Protein AF-A0A923RW72-F1 (afdb_monomer_lite)

pLDDT: mean 93.24, std 7.44, range [46.69, 98.69]

Foldseek 3Di:
DDLAFDDLPAQAAEEAEDPVCVVVCVVCVSRHQAYEYAAQVRLQVCLVVNVPGAYAYEAEQDDQDDPVPDDPPSLVVSLVVLLVRCVVRDYPSHQEYEYDHQQALSSQLSNLLSVVVVDPHAYEYEAEQEDLQQAGPVQAHLQQSQLQCSQQRHQEYEYEYPDLNRQLNNQVVNQLAHSHAYAYADALVCLVVQRAGERHRYYYHDPPHDPVSNSVSSVVHDNYDYDHNDDPQFDFWRLLRDTDTHGPPFFEDDEDELDPCNLVVLVVCVVPGQEYEYEAEDPVSLRSCLVCSVSRPHGYAYHYPDLVRSVSNLSSGNIAHEHACPHPDDPVSVVVCSHRSVHHYD

Structure (mmCIF, N/CA/C/O backbone):
data_AF-A0A923RW72-F1
#
_entry.id   AF-A0A923RW72-F1
#
loop_
_atom_site.group_PDB
_atom_site.id
_atom_site.type_symbol
_atom_site.label_atom_id
_atom_site.label_alt_id
_atom_site.label_comp_id
_atom_site.label_asym_id
_atom_site.label_entity_id
_atom_site.label_seq_id
_atom_site.pdbx_PDB_ins_code
_atom_site.Cartn_x
_atom_site.Cartn_y
_atom_site.Cartn_z
_atom_site.occupancy
_atom_site.B_iso_or_equiv
_atom_site.auth_seq_id
_atom_site.auth_comp_id
_atom_site.auth_asym_id
_atom_site.auth_atom_id
_atom_site.pdbx_PDB_model_num
ATOM 1 N N . MET A 1 1 ? -12.758 -10.846 1.451 1.00 46.69 1 MET A N 1
ATOM 2 C CA . MET A 1 1 ? -12.225 -10.800 0.068 1.00 46.69 1 MET A CA 1
ATOM 3 C C . MET A 1 1 ? -10.950 -11.621 -0.030 1.00 46.69 1 MET A C 1
ATOM 5 O O . MET A 1 1 ? -10.007 -11.321 0.697 1.00 46.69 1 MET A O 1
ATOM 9 N N . ASP A 1 2 ? -10.912 -12.602 -0.931 1.00 54.97 2 ASP A N 1
ATOM 10 C CA . ASP A 1 2 ? -9.684 -13.324 -1.277 1.00 54.97 2 ASP A CA 1
ATOM 11 C C . ASP A 1 2 ? -8.843 -12.451 -2.211 1.00 54.97 2 ASP A C 1
ATOM 13 O O . ASP A 1 2 ? -9.213 -12.235 -3.366 1.00 54.97 2 ASP A O 1
ATOM 17 N N . ILE A 1 3 ? -7.723 -11.914 -1.720 1.00 58.50 3 ILE A N 1
ATOM 18 C CA . ILE A 1 3 ? -6.726 -11.309 -2.610 1.00 58.50 3 ILE A CA 1
ATOM 19 C C . ILE A 1 3 ? -6.090 -12.470 -3.383 1.00 58.50 3 ILE A C 1
ATOM 21 O O . ILE A 1 3 ? -5.501 -13.352 -2.744 1.00 58.50 3 ILE A O 1
ATOM 25 N N . PRO A 1 4 ? -6.212 -12.513 -4.722 1.00 58.91 4 PRO A N 1
ATOM 26 C CA . PRO A 1 4 ? -5.640 -13.594 -5.507 1.00 58.91 4 PRO A CA 1
ATOM 27 C C . PRO A 1 4 ? -4.125 -13.627 -5.301 1.00 58.91 4 PRO A C 1
ATOM 29 O O . PRO A 1 4 ? -3.448 -12.612 -5.452 1.00 58.91 4 PRO A O 1
ATOM 32 N N . LEU A 1 5 ? -3.604 -14.801 -4.943 1.00 64.00 5 LEU A N 1
ATOM 33 C CA . LEU A 1 5 ? -2.173 -15.012 -4.755 1.00 64.00 5 LEU A CA 1
ATOM 34 C C . LEU A 1 5 ? -1.448 -14.853 -6.094 1.00 64.00 5 LEU A C 1
ATOM 36 O O . LEU A 1 5 ? -1.766 -15.557 -7.060 1.00 64.00 5 LEU A O 1
ATOM 40 N N . CYS A 1 6 ? -0.447 -13.974 -6.144 1.00 64.31 6 CYS A N 1
ATOM 41 C CA . CYS A 1 6 ? 0.473 -13.961 -7.273 1.00 64.31 6 CYS A CA 1
ATOM 42 C C . CYS A 1 6 ? 1.213 -15.310 -7.380 1.00 64.31 6 CYS A C 1
ATOM 44 O O . CYS A 1 6 ? 1.651 -15.880 -6.377 1.00 64.31 6 CYS A O 1
ATOM 46 N N . GLN A 1 7 ? 1.325 -15.856 -8.595 1.00 59.03 7 GLN A N 1
ATOM 47 C CA . GLN A 1 7 ? 1.954 -17.157 -8.826 1.00 59.03 7 GLN A CA 1
ATOM 48 C C . GLN A 1 7 ? 3.475 -17.016 -8.975 1.00 59.03 7 GLN A C 1
ATOM 50 O O . GLN A 1 7 ? 3.964 -16.439 -9.943 1.00 59.03 7 GLN A O 1
ATOM 55 N N . ASN A 1 8 ? 4.234 -17.657 -8.080 1.00 57.88 8 ASN A N 1
ATOM 56 C CA . ASN A 1 8 ? 5.708 -17.664 -8.064 1.00 57.88 8 ASN A CA 1
ATOM 57 C C . ASN A 1 8 ? 6.367 -18.481 -9.209 1.00 57.88 8 ASN A C 1
ATOM 59 O O . ASN A 1 8 ? 7.524 -18.886 -9.100 1.00 57.88 8 ASN A O 1
ATOM 63 N N . SER A 1 9 ? 5.649 -18.804 -10.291 1.00 53.94 9 SER A N 1
ATOM 64 C CA . SER A 1 9 ? 6.138 -19.693 -11.361 1.00 53.94 9 SER A CA 1
ATOM 65 C C . SER A 1 9 ? 6.980 -19.000 -12.433 1.00 53.94 9 SER A C 1
ATOM 67 O O . SER A 1 9 ? 7.508 -19.675 -13.321 1.00 53.94 9 SER A O 1
ATOM 69 N N . HIS A 1 10 ? 7.102 -17.673 -12.386 1.00 61.94 10 HIS A N 1
ATOM 70 C CA . HIS A 1 10 ? 7.834 -16.904 -13.386 1.00 61.94 10 HIS A CA 1
ATOM 71 C C . HIS A 1 10 ? 9.247 -16.563 -12.918 1.00 61.94 10 HIS A C 1
ATOM 73 O O . HIS A 1 10 ? 9.495 -16.262 -11.753 1.00 61.94 10 HIS A O 1
ATOM 79 N N . LYS A 1 11 ? 10.194 -16.620 -13.859 1.00 79.69 11 LYS A N 1
ATOM 80 C CA . LYS A 1 11 ? 11.531 -16.063 -13.655 1.00 79.69 11 LYS A CA 1
ATOM 81 C C . LYS A 1 11 ? 11.380 -14.556 -13.403 1.00 79.69 11 LYS A C 1
ATOM 83 O O . LYS A 1 11 ? 10.578 -13.952 -14.115 1.00 79.69 11 LYS A O 1
ATOM 88 N N . PRO A 1 12 ? 12.138 -13.955 -12.468 1.00 85.19 12 PRO A N 1
ATOM 89 C CA . PRO A 1 12 ? 12.039 -12.526 -12.218 1.00 85.19 12 PRO A CA 1
ATOM 90 C C . PRO A 1 12 ? 12.265 -11.721 -13.498 1.00 85.19 12 PRO A C 1
ATOM 92 O O . PRO A 1 12 ? 13.130 -12.064 -14.313 1.00 85.19 12 PRO A O 1
ATOM 95 N N . GLN A 1 13 ? 11.479 -10.667 -13.673 1.00 92.69 13 GLN A N 1
ATOM 96 C CA . GLN A 1 13 ? 11.426 -9.869 -14.891 1.00 92.69 13 GLN A CA 1
ATOM 97 C C . GLN A 1 13 ? 11.862 -8.429 -14.623 1.00 92.69 13 GLN A C 1
ATOM 99 O O . GLN A 1 13 ? 11.799 -7.934 -13.503 1.00 92.69 13 GLN A O 1
ATOM 104 N N . LEU A 1 14 ? 12.302 -7.741 -15.667 1.00 94.62 14 LEU A N 1
ATOM 105 C CA . LEU A 1 14 ? 12.774 -6.364 -15.627 1.00 94.62 14 LEU A CA 1
ATOM 106 C C . LEU A 1 14 ? 11.670 -5.392 -16.072 1.00 94.62 14 LEU A C 1
ATOM 108 O O . LEU A 1 14 ? 10.892 -5.682 -16.982 1.00 94.62 14 LEU A O 1
ATOM 112 N N . MET A 1 15 ? 11.619 -4.214 -15.463 1.00 95.06 15 MET A N 1
ATOM 113 C CA . MET A 1 15 ? 10.847 -3.079 -15.956 1.00 95.06 15 MET A CA 1
ATOM 114 C C . MET A 1 15 ? 11.703 -2.282 -16.945 1.00 95.06 15 MET A C 1
ATOM 116 O O . MET A 1 15 ? 12.798 -1.833 -16.606 1.00 95.06 15 MET A O 1
ATOM 120 N N . LEU A 1 16 ? 11.218 -2.097 -18.171 1.00 93.94 16 LEU A N 1
ATOM 121 C CA . LEU A 1 16 ? 11.896 -1.263 -19.164 1.00 93.94 16 LEU A CA 1
ATOM 122 C C . LEU A 1 16 ? 11.697 0.213 -18.811 1.00 93.94 16 LEU A C 1
ATOM 124 O O . LEU A 1 16 ? 10.556 0.645 -18.686 1.00 93.94 16 LEU A O 1
ATOM 128 N N . THR A 1 17 ? 12.764 1.005 -18.694 1.00 91.94 17 THR A N 1
ATOM 129 C CA . THR A 1 17 ? 12.644 2.430 -18.314 1.00 91.94 17 THR A CA 1
ATOM 130 C C . THR A 1 17 ? 13.182 3.390 -19.369 1.00 91.94 17 THR A C 1
ATOM 132 O O . THR A 1 17 ? 12.734 4.534 -19.454 1.00 91.94 17 THR A O 1
ATOM 135 N N . GLY A 1 18 ? 14.096 2.926 -20.226 1.00 85.62 18 GLY A N 1
ATOM 136 C CA . GLY A 1 18 ? 14.709 3.735 -21.274 1.00 85.62 18 GLY A CA 1
ATOM 137 C C . GLY A 1 18 ? 14.514 3.194 -22.697 1.00 85.62 18 GLY A C 1
ATOM 138 O O . GLY A 1 18 ? 14.392 1.986 -22.912 1.00 85.62 18 GLY A O 1
ATOM 139 N N . PRO A 1 19 ? 14.566 4.069 -23.722 1.00 83.75 19 PRO A N 1
ATOM 140 C CA . PRO A 1 19 ? 14.542 3.645 -25.122 1.00 83.75 19 PRO A CA 1
ATOM 141 C C . PRO A 1 19 ? 15.780 2.817 -25.520 1.00 83.75 19 PRO A C 1
ATOM 143 O O . PRO A 1 19 ? 15.708 2.022 -26.456 1.00 83.75 19 PRO A O 1
ATOM 146 N N . GLU A 1 20 ? 16.896 2.973 -24.803 1.00 85.50 20 GLU A N 1
ATOM 147 C CA . GLU A 1 20 ? 18.142 2.214 -24.999 1.00 85.50 20 GLU A CA 1
ATOM 148 C C . GLU A 1 20 ? 17.937 0.702 -24.794 1.00 85.50 20 GLU A C 1
ATOM 150 O O . GLU A 1 20 ? 18.591 -0.114 -25.442 1.00 85.50 20 GLU A O 1
ATOM 155 N N . ALA A 1 21 ? 16.965 0.314 -23.959 1.00 85.44 21 ALA A N 1
ATOM 156 C CA . ALA A 1 21 ? 16.618 -1.078 -23.683 1.00 85.44 21 ALA A CA 1
ATOM 157 C C . ALA A 1 21 ? 15.638 -1.688 -24.710 1.00 85.44 21 ALA A C 1
ATOM 159 O O . ALA A 1 21 ? 15.370 -2.890 -24.674 1.00 85.44 21 ALA A O 1
ATOM 160 N N . LEU A 1 22 ? 15.128 -0.917 -25.682 1.00 88.81 22 LEU A N 1
ATOM 161 C CA . LEU A 1 22 ? 14.198 -1.426 -26.706 1.00 88.81 22 LEU A CA 1
ATOM 162 C C . LEU A 1 22 ? 14.776 -2.562 -27.570 1.00 88.81 22 LEU A C 1
ATOM 164 O O . LEU A 1 22 ? 14.045 -3.516 -27.852 1.00 88.81 22 LEU A O 1
ATOM 168 N N . PRO A 1 23 ? 16.049 -2.525 -28.019 1.00 91.19 23 PRO A N 1
ATOM 169 C CA . PRO A 1 23 ? 16.650 -3.657 -28.720 1.00 91.19 23 PRO A CA 1
ATOM 170 C C . PRO A 1 23 ? 16.716 -4.911 -27.843 1.00 91.19 23 PRO A C 1
ATOM 172 O O . PRO A 1 23 ? 16.499 -6.013 -28.347 1.00 91.19 23 PRO A O 1
ATOM 175 N N . LEU A 1 24 ? 16.965 -4.740 -26.538 1.00 90.62 24 LEU A N 1
ATOM 176 C CA . LEU A 1 24 ? 17.006 -5.837 -25.576 1.00 90.62 24 LEU A CA 1
ATOM 177 C C . LEU A 1 24 ? 15.628 -6.487 -25.440 1.00 90.62 24 LEU A C 1
ATOM 179 O O . LEU A 1 24 ? 15.522 -7.701 -25.611 1.00 90.62 24 LEU A O 1
ATOM 183 N N . TYR A 1 25 ? 14.578 -5.678 -25.266 1.00 91.81 25 TYR A N 1
ATOM 184 C CA . TYR A 1 25 ? 13.191 -6.146 -25.252 1.00 91.81 25 TYR A CA 1
ATOM 185 C C . TYR A 1 25 ? 12.835 -6.928 -26.517 1.00 91.81 25 TYR A C 1
ATOM 187 O O . TYR A 1 25 ? 12.367 -8.057 -26.432 1.00 91.81 25 TYR A O 1
ATOM 195 N N . ARG A 1 26 ? 13.141 -6.390 -27.705 1.00 91.50 26 ARG A N 1
ATOM 196 C CA . ARG A 1 26 ? 12.857 -7.079 -28.979 1.00 91.50 26 ARG A CA 1
ATOM 197 C C . ARG A 1 26 ? 13.555 -8.433 -29.102 1.00 91.50 26 ARG A C 1
ATOM 199 O O . ARG A 1 26 ? 13.066 -9.297 -29.821 1.00 91.50 26 ARG A O 1
ATOM 206 N N . SER A 1 27 ? 14.708 -8.602 -28.455 1.00 92.38 27 SER A N 1
ATOM 207 C CA . SER A 1 27 ? 15.454 -9.862 -28.481 1.00 92.38 27 SER A CA 1
ATOM 208 C C . SER A 1 27 ? 14.972 -10.888 -27.453 1.00 92.38 27 SER A C 1
ATOM 210 O O . SER A 1 27 ? 15.086 -12.084 -27.712 1.00 92.38 27 SER A O 1
ATOM 212 N N . ARG A 1 28 ? 14.471 -10.426 -26.299 1.00 92.38 28 ARG A N 1
ATOM 213 C CA . ARG A 1 28 ? 14.112 -11.241 -25.126 1.00 92.38 28 ARG A CA 1
ATOM 214 C C . ARG A 1 28 ? 12.868 -10.677 -24.419 1.00 92.38 28 ARG A C 1
ATOM 216 O O . ARG A 1 28 ? 12.970 -10.228 -23.273 1.00 92.38 28 ARG A O 1
ATOM 223 N N . PRO A 1 29 ? 11.701 -10.632 -25.086 1.00 91.50 29 PRO A N 1
ATOM 224 C CA . PRO A 1 29 ? 10.502 -9.998 -24.534 1.00 91.50 29 PRO A CA 1
ATOM 225 C C . PRO A 1 29 ? 10.008 -10.682 -23.253 1.00 91.50 29 PRO A C 1
ATOM 227 O O . PRO A 1 29 ? 9.472 -10.022 -22.370 1.00 91.50 29 PRO A O 1
ATOM 230 N N . GLU A 1 30 ? 10.264 -11.982 -23.094 1.00 91.19 30 GLU A N 1
ATOM 231 C CA . GLU A 1 30 ? 9.898 -12.771 -21.913 1.00 91.19 30 GLU A CA 1
ATOM 232 C C . GLU A 1 30 ? 10.589 -12.317 -20.619 1.00 91.19 30 GLU A C 1
ATOM 234 O O . GLU A 1 30 ? 10.161 -12.683 -19.524 1.00 91.19 30 GLU A O 1
ATOM 239 N N . CYS A 1 31 ? 11.661 -11.530 -20.734 1.00 92.38 31 CYS A N 1
ATOM 240 C CA . CYS A 1 31 ? 12.409 -11.011 -19.595 1.00 92.38 31 CYS A CA 1
ATOM 241 C C . CYS A 1 31 ? 11.814 -9.719 -19.021 1.00 92.38 31 CYS A C 1
ATOM 243 O O . CYS A 1 31 ? 12.361 -9.215 -18.044 1.00 92.38 31 CYS A O 1
ATOM 245 N N . PHE A 1 32 ? 10.740 -9.173 -19.601 1.00 94.00 32 PHE A N 1
ATOM 246 C CA . PHE A 1 32 ? 10.159 -7.896 -19.190 1.00 94.00 32 PHE A CA 1
ATOM 247 C C . PHE A 1 32 ? 8.731 -8.055 -18.659 1.00 94.00 32 PHE A C 1
ATOM 249 O O . PHE A 1 32 ? 7.903 -8.707 -19.289 1.00 94.00 32 PHE A O 1
ATOM 256 N N . ALA A 1 33 ? 8.449 -7.430 -17.512 1.00 93.88 33 ALA A N 1
ATOM 257 C CA . ALA A 1 33 ? 7.114 -7.415 -16.895 1.00 93.88 33 ALA A CA 1
ATOM 258 C C . ALA A 1 33 ? 6.258 -6.239 -17.385 1.00 93.88 33 ALA A C 1
ATOM 260 O O . ALA A 1 33 ? 5.031 -6.306 -17.395 1.00 93.88 33 ALA A O 1
ATOM 261 N N . GLY A 1 34 ? 6.910 -5.149 -17.784 1.00 95.44 34 GLY A N 1
ATOM 262 C CA . GLY A 1 34 ? 6.267 -3.917 -18.210 1.00 95.44 34 GLY A CA 1
ATOM 263 C C . GLY A 1 34 ? 7.286 -2.892 -18.696 1.00 95.44 34 GLY A C 1
ATOM 264 O O . GLY A 1 34 ? 8.497 -3.142 -18.694 1.00 95.44 34 GLY A O 1
ATOM 265 N N . ALA A 1 35 ? 6.790 -1.723 -19.086 1.00 96.12 35 ALA A N 1
ATOM 266 C CA . ALA A 1 35 ? 7.610 -0.552 -19.357 1.00 96.12 35 ALA A CA 1
ATOM 267 C C . ALA A 1 35 ? 7.095 0.674 -18.598 1.00 96.12 35 ALA A C 1
ATOM 269 O O . ALA A 1 35 ? 5.891 0.894 -18.506 1.00 96.12 35 ALA A O 1
ATOM 270 N N . LEU A 1 36 ? 8.004 1.504 -18.103 1.00 95.75 36 LEU A N 1
ATOM 271 C CA . LEU A 1 36 ? 7.715 2.769 -17.446 1.00 95.75 36 LEU A CA 1
ATOM 272 C C . LEU A 1 36 ? 8.128 3.912 -18.375 1.00 95.75 36 LEU A C 1
ATOM 274 O O . LEU A 1 36 ? 9.313 4.181 -18.562 1.00 95.75 36 LEU A O 1
ATOM 278 N N . ALA A 1 37 ? 7.147 4.566 -18.991 1.00 95.25 37 ALA A N 1
ATOM 279 C CA . ALA A 1 37 ? 7.402 5.687 -19.885 1.00 95.25 37 ALA A CA 1
ATOM 280 C C . ALA A 1 37 ? 7.623 6.989 -19.089 1.00 95.25 37 ALA A C 1
ATOM 282 O O . ALA A 1 37 ? 6.953 7.204 -18.081 1.00 95.25 37 ALA A O 1
ATOM 283 N N . PRO A 1 38 ? 8.499 7.900 -19.548 1.00 92.69 38 PRO A N 1
ATOM 284 C CA . PRO A 1 38 ? 8.779 9.155 -18.845 1.00 92.69 38 PRO A CA 1
ATOM 285 C C . PRO A 1 38 ? 7.630 10.172 -18.915 1.00 92.69 38 PRO A C 1
ATOM 287 O O . PRO A 1 38 ? 7.539 11.060 -18.074 1.00 92.69 38 PRO A O 1
ATOM 290 N N . ASP A 1 39 ? 6.771 10.074 -19.932 1.00 94.50 39 ASP A N 1
ATOM 291 C CA . ASP A 1 39 ? 5.654 10.988 -20.161 1.00 94.50 39 ASP A CA 1
ATOM 292 C C . ASP A 1 39 ? 4.534 10.315 -20.972 1.00 94.50 39 ASP A C 1
ATOM 294 O O . ASP A 1 39 ? 4.729 9.266 -21.597 1.00 94.50 39 ASP A O 1
ATOM 298 N N . GLY A 1 40 ? 3.352 10.940 -20.997 1.00 93.88 40 GLY A N 1
ATOM 299 C CA . GLY A 1 40 ? 2.175 10.415 -21.698 1.00 93.88 40 GLY A CA 1
ATOM 300 C C . GLY A 1 40 ? 2.362 10.247 -23.212 1.00 93.88 40 GLY A C 1
ATOM 301 O O . GLY A 1 40 ? 1.837 9.302 -23.800 1.00 93.88 40 GLY A O 1
ATOM 302 N N . THR A 1 41 ? 3.173 11.096 -23.852 1.00 93.94 41 THR A N 1
ATOM 303 C CA . THR A 1 41 ? 3.444 10.987 -25.298 1.00 93.94 41 THR A CA 1
ATOM 304 C C . THR A 1 41 ? 4.266 9.737 -25.600 1.00 93.94 41 THR A C 1
ATOM 306 O O . THR A 1 41 ? 4.003 9.027 -26.573 1.00 93.94 41 THR A O 1
ATOM 309 N N . THR A 1 42 ? 5.268 9.457 -24.773 1.00 93.75 42 THR A N 1
ATOM 310 C CA . THR A 1 42 ? 6.100 8.258 -24.874 1.00 93.75 42 THR A CA 1
ATOM 311 C C . THR A 1 42 ? 5.306 7.017 -24.484 1.00 93.75 42 THR A C 1
ATOM 313 O O . THR A 1 42 ? 5.409 6.008 -25.176 1.00 93.75 42 THR A O 1
ATOM 316 N N . CYS A 1 43 ? 4.439 7.113 -23.471 1.00 94.69 43 CYS A N 1
ATOM 317 C CA . CYS A 1 43 ? 3.518 6.046 -23.081 1.00 94.69 43 CYS A CA 1
ATOM 318 C C . CYS A 1 43 ? 2.641 5.601 -24.258 1.00 94.69 43 CYS A C 1
ATOM 320 O O . CYS A 1 43 ? 2.621 4.416 -24.573 1.00 94.69 43 CYS A O 1
ATOM 322 N N . ALA A 1 44 ? 2.011 6.538 -24.977 1.00 93.19 44 ALA A N 1
ATOM 323 C CA . ALA A 1 44 ? 1.209 6.226 -26.164 1.00 93.19 44 ALA A CA 1
ATOM 324 C C . ALA A 1 44 ? 2.021 5.486 -27.241 1.00 93.19 44 ALA A C 1
ATOM 326 O O . ALA A 1 44 ? 1.606 4.446 -27.747 1.00 93.19 44 ALA A O 1
ATOM 327 N N . LYS A 1 45 ? 3.220 5.995 -27.552 1.00 92.94 45 LYS A N 1
ATOM 328 C CA . LYS A 1 45 ? 4.110 5.387 -28.553 1.00 92.94 45 LYS A CA 1
ATOM 329 C C . LYS A 1 45 ? 4.540 3.978 -28.156 1.00 92.94 45 LYS A C 1
ATOM 331 O O . LYS A 1 45 ? 4.603 3.097 -29.006 1.00 92.94 45 LYS A O 1
ATOM 336 N N . TRP A 1 46 ? 4.886 3.773 -26.889 1.00 94.12 46 TRP A N 1
ATOM 337 C CA . TRP A 1 46 ? 5.325 2.474 -26.387 1.00 94.12 46 TRP A CA 1
ATOM 338 C C . TRP A 1 46 ? 4.166 1.484 -26.297 1.00 94.12 46 TRP A C 1
ATOM 340 O O . TRP A 1 46 ? 4.353 0.330 -26.666 1.00 94.12 46 TRP A O 1
ATOM 350 N N . ALA A 1 47 ? 2.970 1.929 -25.908 1.00 91.88 47 ALA A N 1
ATOM 351 C CA . ALA A 1 47 ? 1.780 1.082 -25.876 1.00 91.88 47 ALA A CA 1
ATOM 352 C C . ALA A 1 47 ? 1.455 0.490 -27.261 1.00 91.88 47 ALA A C 1
ATOM 354 O O . ALA A 1 47 ? 1.044 -0.663 -27.355 1.00 91.88 47 ALA A O 1
ATOM 355 N N . GLU A 1 48 ? 1.698 1.241 -28.340 1.00 90.50 48 GLU A N 1
ATOM 356 C CA . GLU A 1 48 ? 1.565 0.738 -29.714 1.00 90.50 48 GLU A CA 1
ATOM 357 C C . GLU A 1 48 ? 2.758 -0.127 -30.156 1.00 90.50 48 GLU A C 1
ATOM 359 O O . GLU A 1 48 ? 2.589 -1.107 -30.879 1.00 90.50 48 GLU A O 1
ATOM 364 N N . ALA A 1 49 ? 3.980 0.238 -29.753 1.00 88.81 49 ALA A N 1
ATOM 365 C CA . ALA A 1 49 ? 5.208 -0.360 -30.279 1.00 88.81 49 ALA A CA 1
ATOM 366 C C . ALA A 1 49 ? 5.680 -1.630 -29.550 1.00 88.81 49 ALA A C 1
ATOM 368 O O . ALA A 1 49 ? 6.512 -2.354 -30.102 1.00 88.81 49 ALA A O 1
ATOM 369 N N . LEU A 1 50 ? 5.217 -1.880 -28.321 1.00 89.94 50 LEU A N 1
ATOM 370 C CA . LEU A 1 50 ? 5.712 -2.966 -27.464 1.00 89.94 50 LEU A CA 1
ATOM 371 C C . LEU A 1 50 ? 4.821 -4.216 -27.457 1.00 89.94 50 LEU A C 1
ATOM 373 O O . LEU A 1 50 ? 5.002 -5.069 -26.597 1.00 89.94 50 LEU A O 1
ATOM 377 N N . ASP A 1 51 ? 3.920 -4.355 -28.433 1.00 83.88 51 ASP A N 1
ATOM 378 C CA . ASP A 1 51 ? 3.205 -5.603 -28.765 1.00 83.88 51 ASP A CA 1
ATOM 379 C C . ASP A 1 51 ? 2.612 -6.339 -27.544 1.00 83.88 51 ASP A C 1
ATOM 381 O O . ASP A 1 51 ? 2.863 -7.518 -27.306 1.00 83.88 51 ASP A O 1
ATOM 385 N N . GLY A 1 52 ? 1.852 -5.608 -26.723 1.00 86.81 52 GLY A N 1
ATOM 386 C CA . GLY A 1 52 ? 1.143 -6.160 -25.563 1.00 86.81 52 GLY A CA 1
ATOM 387 C C . GLY A 1 52 ? 1.869 -6.056 -24.218 1.00 86.81 52 GLY A C 1
ATOM 388 O O . GLY A 1 52 ? 1.249 -6.352 -23.197 1.00 86.81 52 GLY A O 1
ATOM 389 N N . LEU A 1 53 ? 3.123 -5.589 -24.173 1.00 94.06 53 LEU A N 1
ATOM 390 C CA . LEU A 1 53 ? 3.780 -5.254 -22.903 1.00 94.06 53 LEU A CA 1
ATOM 391 C C . LEU A 1 53 ? 3.034 -4.088 -22.222 1.00 94.06 53 LEU A C 1
ATOM 393 O O . LEU A 1 53 ? 2.855 -3.042 -22.856 1.00 94.06 53 LEU A O 1
ATOM 397 N N . PRO A 1 54 ? 2.606 -4.213 -20.951 1.00 96.12 54 PRO A N 1
ATOM 398 C CA . PRO A 1 54 ? 1.908 -3.132 -20.270 1.00 96.12 54 PRO A CA 1
ATOM 399 C C . PRO A 1 54 ? 2.851 -1.943 -20.076 1.00 96.12 54 PRO A C 1
ATOM 401 O O . PRO A 1 54 ? 3.966 -2.089 -19.573 1.00 96.12 54 PRO A O 1
ATOM 404 N N . VAL A 1 55 ? 2.393 -0.756 -20.469 1.00 97.38 55 VAL A N 1
ATOM 405 C CA . VAL A 1 55 ? 3.154 0.490 -20.336 1.00 97.38 55 VAL A CA 1
ATOM 406 C C . VAL A 1 55 ? 2.497 1.367 -19.287 1.00 97.38 55 VAL A C 1
ATOM 408 O O . VAL A 1 55 ? 1.309 1.666 -19.391 1.00 97.38 55 VAL A O 1
ATOM 411 N N . GLY A 1 56 ? 3.257 1.789 -18.287 1.00 97.50 56 GLY A N 1
ATOM 412 C CA . GLY A 1 56 ? 2.794 2.664 -17.223 1.00 97.50 56 GLY A CA 1
ATOM 413 C C . GLY A 1 56 ? 3.506 4.007 -17.188 1.00 97.50 56 GLY A C 1
ATOM 414 O O . GLY A 1 56 ? 4.426 4.274 -17.967 1.00 97.50 56 GLY A O 1
ATOM 415 N N . LEU A 1 57 ? 3.055 4.852 -16.266 1.00 97.88 57 LEU A N 1
ATOM 416 C CA . LEU A 1 57 ? 3.602 6.184 -16.013 1.00 97.88 57 LEU A CA 1
ATOM 417 C C . LEU A 1 57 ? 4.005 6.334 -14.540 1.00 97.88 57 LEU A C 1
ATOM 419 O O . LEU A 1 57 ? 3.252 5.893 -13.667 1.00 97.88 57 LEU A O 1
ATOM 423 N N . PRO A 1 58 ? 5.149 6.969 -14.240 1.00 97.00 58 PRO A N 1
ATOM 424 C CA . PRO A 1 58 ? 5.491 7.337 -12.878 1.00 97.00 58 PRO A CA 1
ATOM 425 C C . PRO A 1 58 ? 4.630 8.517 -12.423 1.00 97.00 58 PRO A C 1
ATOM 427 O O . PRO A 1 58 ? 4.343 9.434 -13.194 1.00 97.00 58 PRO A O 1
ATOM 430 N N . LEU A 1 59 ? 4.245 8.499 -11.153 1.00 97.94 59 LEU A N 1
ATOM 431 C CA . LEU A 1 59 ? 3.563 9.586 -10.469 1.00 97.94 59 LEU A CA 1
ATOM 432 C C . LEU A 1 59 ? 4.317 9.877 -9.171 1.00 97.94 59 LEU A C 1
ATOM 434 O O . LEU A 1 59 ? 4.354 9.050 -8.260 1.00 97.94 59 LEU A O 1
ATOM 438 N N . ASP A 1 60 ? 4.915 11.062 -9.101 1.00 97.94 60 ASP A N 1
ATOM 439 C CA . ASP A 1 60 ? 5.602 11.529 -7.901 1.00 97.94 60 ASP A CA 1
ATOM 440 C C . ASP A 1 60 ? 4.575 12.054 -6.892 1.00 97.94 60 ASP A C 1
ATOM 442 O O . ASP A 1 60 ? 3.763 12.934 -7.205 1.00 97.94 60 ASP A O 1
ATOM 446 N N . CYS A 1 61 ? 4.600 11.514 -5.674 1.00 98.25 61 CYS A N 1
ATOM 447 C CA . CYS A 1 61 ? 3.749 11.988 -4.590 1.00 98.25 61 CYS A CA 1
ATOM 448 C C . CYS A 1 61 ? 4.107 13.447 -4.242 1.00 98.25 61 CYS A C 1
ATOM 450 O O . CYS A 1 61 ? 5.282 13.761 -4.040 1.00 98.25 61 CYS A O 1
ATOM 452 N N . PRO A 1 62 ? 3.124 14.366 -4.158 1.00 97.75 62 PRO A N 1
ATOM 453 C CA . PRO A 1 62 ? 3.400 15.742 -3.759 1.00 97.75 62 PRO A CA 1
ATOM 454 C C . PRO A 1 62 ? 3.884 15.799 -2.299 1.00 97.75 62 PRO A C 1
ATOM 456 O O . PRO A 1 62 ? 3.596 14.885 -1.523 1.00 97.75 62 PRO A O 1
ATOM 459 N N . PRO A 1 63 ? 4.571 16.875 -1.878 1.00 96.62 63 PRO A N 1
ATOM 460 C CA . PRO A 1 63 ? 4.989 17.027 -0.488 1.00 96.62 63 PRO A CA 1
ATOM 461 C C . PRO A 1 63 ? 3.780 17.070 0.458 1.00 96.62 63 PRO A C 1
ATOM 463 O O . PRO A 1 63 ? 2.749 17.679 0.149 1.00 96.62 63 PRO A O 1
ATOM 466 N N . VAL A 1 64 ? 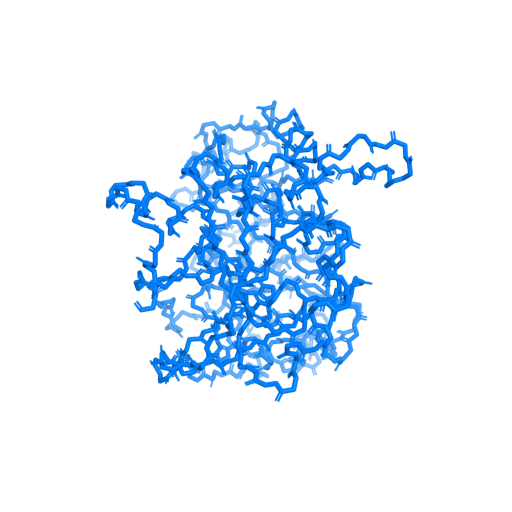3.915 16.430 1.618 1.00 95.38 64 VAL A N 1
ATOM 467 C CA . VAL A 1 64 ? 2.910 16.427 2.684 1.00 95.38 64 VAL A CA 1
ATOM 468 C C . VAL A 1 64 ? 2.799 17.843 3.267 1.00 95.38 64 VAL A C 1
ATOM 470 O O . VAL A 1 64 ? 3.826 18.456 3.569 1.00 95.38 64 VAL A O 1
ATOM 473 N N . PRO A 1 65 ? 1.580 18.395 3.427 1.00 93.69 65 PRO A N 1
ATOM 474 C CA . PRO A 1 65 ? 1.394 19.707 4.027 1.00 93.69 65 PRO A CA 1
ATOM 475 C C . PRO A 1 65 ? 1.915 19.765 5.459 1.00 93.69 65 PRO A C 1
ATOM 477 O O . PRO A 1 65 ? 1.899 18.779 6.195 1.00 93.69 65 PRO A O 1
ATOM 480 N N . ASP A 1 66 ? 2.325 20.962 5.861 1.00 89.50 66 ASP A N 1
ATOM 481 C CA . ASP A 1 66 ? 2.787 21.233 7.214 1.00 89.50 66 ASP A CA 1
ATOM 482 C C . ASP A 1 66 ? 1.666 20.973 8.240 1.00 89.50 66 ASP A C 1
ATOM 484 O O . ASP A 1 66 ? 0.557 21.509 8.132 1.00 89.50 66 ASP A O 1
ATOM 488 N N . ARG A 1 67 ? 1.970 20.140 9.245 1.00 84.94 67 ARG A N 1
ATOM 489 C CA . ARG A 1 67 ? 1.018 19.685 10.270 1.00 84.94 67 ARG A CA 1
ATOM 490 C C . ARG A 1 67 ? 0.545 20.797 11.210 1.00 84.94 67 ARG A C 1
ATOM 492 O O . ARG A 1 67 ? -0.510 20.631 11.821 1.00 84.94 67 ARG A O 1
ATOM 499 N N . GLU A 1 68 ? 1.313 21.873 11.366 1.00 84.81 68 GLU A N 1
ATOM 500 C CA . GLU A 1 68 ? 0.999 22.995 12.260 1.00 84.81 68 GLU A CA 1
ATOM 501 C C . GLU A 1 68 ? 0.067 24.014 11.600 1.00 84.81 68 GLU A C 1
ATOM 503 O O . GLU A 1 68 ? -0.708 24.682 12.283 1.00 84.81 68 GLU A O 1
ATOM 508 N N . THR A 1 69 ? 0.137 24.142 10.273 1.00 86.25 69 THR A N 1
ATOM 509 C CA . THR A 1 69 ? -0.592 25.186 9.532 1.00 86.25 69 THR A CA 1
ATOM 510 C C . THR A 1 69 ? -1.765 24.659 8.713 1.00 86.25 69 THR A C 1
ATOM 512 O O . THR A 1 69 ? -2.658 25.433 8.363 1.00 86.25 69 THR A O 1
ATOM 515 N N . CYS A 1 70 ? -1.786 23.364 8.393 1.00 88.19 70 CYS A N 1
ATOM 516 C CA . CYS A 1 70 ? -2.862 22.762 7.619 1.00 88.19 70 CYS A CA 1
ATOM 517 C C . CYS A 1 70 ? -4.083 22.452 8.495 1.00 88.19 70 CYS A C 1
ATOM 519 O O . CYS A 1 70 ? -3.970 21.927 9.601 1.00 88.19 70 CYS A O 1
ATOM 521 N N . GLU A 1 71 ? -5.268 22.747 7.965 1.00 89.88 71 GLU A N 1
ATOM 522 C CA . GLU A 1 71 ? -6.534 22.361 8.583 1.00 89.88 71 GLU A CA 1
ATOM 523 C C . GLU A 1 71 ? -6.694 20.832 8.583 1.00 89.88 71 GLU A C 1
ATOM 525 O O . GLU A 1 71 ? -6.400 20.161 7.589 1.00 89.88 71 GLU A O 1
ATOM 530 N N . ARG A 1 72 ? -7.178 20.290 9.702 1.00 91.25 72 ARG A N 1
ATOM 531 C CA . ARG A 1 72 ? -7.426 18.857 9.887 1.00 91.25 72 ARG A CA 1
ATOM 532 C C . ARG A 1 72 ? -8.777 18.436 9.277 1.00 91.25 72 ARG A C 1
ATOM 534 O O . ARG A 1 72 ? -9.680 19.268 9.235 1.00 91.25 72 ARG A O 1
ATOM 541 N N . PRO A 1 73 ? -8.945 17.167 8.855 1.00 94.44 73 PRO A N 1
ATOM 542 C CA . PRO A 1 73 ? -7.930 16.109 8.798 1.00 94.44 73 PRO A CA 1
ATOM 543 C C . PRO A 1 73 ? -6.915 16.308 7.659 1.00 94.44 73 PRO A C 1
ATOM 545 O O . PRO A 1 73 ? -7.273 16.514 6.492 1.00 94.44 73 PRO A O 1
ATOM 548 N N . LEU A 1 74 ? -5.630 16.207 7.993 1.00 95.06 74 LEU A N 1
ATOM 549 C CA . LEU A 1 74 ? -4.502 16.397 7.079 1.00 95.06 74 LEU A CA 1
ATOM 550 C C . LEU A 1 74 ? -4.537 15.400 5.916 1.00 95.06 74 LEU A C 1
ATOM 552 O O . LEU A 1 74 ? -4.269 15.762 4.771 1.00 95.06 74 LEU A O 1
ATOM 556 N N . THR A 1 75 ? -4.906 14.154 6.191 1.00 96.44 75 THR A N 1
ATOM 557 C CA . THR A 1 75 ? -4.972 13.049 5.233 1.00 96.44 75 THR A CA 1
ATOM 558 C C . THR A 1 75 ? -5.973 13.346 4.128 1.00 96.44 75 THR A C 1
ATOM 560 O O . THR A 1 75 ? -5.662 13.187 2.949 1.00 96.44 75 THR A O 1
ATOM 563 N N . MET A 1 76 ? -7.152 13.875 4.462 1.00 96.62 76 MET A N 1
ATOM 564 C CA . MET A 1 76 ? -8.151 14.253 3.455 1.00 96.62 76 MET A CA 1
ATOM 565 C C . MET A 1 76 ? -7.688 15.431 2.588 1.00 96.62 76 MET A C 1
ATOM 567 O O . MET A 1 76 ? -7.925 15.454 1.370 1.00 96.62 76 MET A O 1
ATOM 571 N N . ARG A 1 77 ? -6.983 16.400 3.187 1.00 96.75 77 ARG A N 1
ATOM 572 C CA . ARG A 1 77 ? -6.335 17.487 2.438 1.00 96.75 77 ARG A CA 1
ATOM 573 C C . ARG A 1 77 ? -5.258 16.943 1.506 1.00 96.75 77 ARG A C 1
ATOM 575 O O . ARG A 1 77 ? -5.232 17.315 0.333 1.00 96.75 77 ARG A O 1
ATOM 582 N N . TYR A 1 78 ? -4.444 16.005 1.975 1.00 98.06 78 TYR A N 1
ATOM 583 C CA . TYR A 1 78 ? -3.398 15.389 1.173 1.00 98.06 78 TYR A CA 1
ATOM 584 C C . TYR A 1 78 ? -3.945 14.533 0.022 1.00 98.06 78 TYR A C 1
ATOM 586 O O . TYR A 1 78 ? -3.461 14.658 -1.102 1.00 98.06 78 TYR A O 1
ATOM 594 N N . ILE A 1 79 ? -5.028 13.772 0.233 1.00 98.38 79 ILE A N 1
ATOM 595 C CA . ILE A 1 79 ? -5.763 13.079 -0.843 1.00 98.38 79 ILE A CA 1
ATOM 596 C C . ILE A 1 79 ? -6.182 14.082 -1.927 1.00 98.38 79 ILE A C 1
ATOM 598 O O . ILE A 1 79 ? -6.016 13.829 -3.121 1.00 98.38 79 ILE A O 1
ATOM 602 N N . SER A 1 80 ? -6.706 15.245 -1.532 1.00 98.00 80 SER A N 1
ATOM 603 C CA . SER A 1 80 ? -7.122 16.287 -2.479 1.00 98.00 80 SER A CA 1
ATOM 604 C C . SER A 1 80 ? -5.943 16.858 -3.276 1.00 98.00 80 SER A C 1
ATOM 606 O O . SER A 1 80 ? -6.080 17.083 -4.480 1.00 98.00 80 SER A O 1
ATOM 608 N N . LEU A 1 81 ? -4.784 17.046 -2.640 1.00 97.94 81 LEU A N 1
ATOM 609 C CA . LEU A 1 81 ? -3.552 17.492 -3.299 1.00 97.94 81 LEU A CA 1
ATOM 610 C C . LEU A 1 81 ? -3.017 16.446 -4.278 1.00 97.94 81 LEU A C 1
ATOM 612 O O . LEU A 1 81 ? -2.719 16.787 -5.421 1.00 97.94 81 LEU A O 1
ATOM 616 N N . CYS A 1 82 ? -2.987 15.174 -3.880 1.00 98.62 82 CYS A N 1
ATOM 617 C CA . CYS A 1 82 ? -2.635 14.065 -4.765 1.00 98.62 82 CYS A CA 1
ATOM 618 C C . CYS A 1 82 ? -3.545 14.048 -5.998 1.00 98.62 82 CYS A C 1
ATOM 620 O O . CYS A 1 82 ? -3.064 14.013 -7.128 1.00 98.62 82 CYS A O 1
ATOM 622 N N . LYS A 1 83 ? -4.865 14.202 -5.816 1.00 98.62 83 LYS A N 1
ATOM 623 C CA . LYS A 1 83 ? -5.806 14.272 -6.947 1.00 98.62 83 LYS A CA 1
ATOM 624 C C . LYS A 1 83 ? -5.517 15.434 -7.897 1.00 98.62 83 LYS A C 1
ATOM 626 O O . LYS A 1 83 ? -5.711 15.302 -9.104 1.00 98.62 83 LYS A O 1
ATOM 631 N N . GLN A 1 84 ? -5.121 16.590 -7.370 1.00 98.31 84 GLN A N 1
ATOM 632 C CA . GLN A 1 84 ? -4.759 17.751 -8.188 1.00 98.31 84 GLN A CA 1
ATOM 633 C C . GLN A 1 84 ? -3.455 17.515 -8.955 1.00 98.31 84 GLN A C 1
ATOM 635 O O . GLN A 1 84 ? -3.398 17.840 -10.139 1.00 98.31 84 GLN A O 1
ATOM 640 N N . ALA A 1 85 ? -2.455 16.912 -8.308 1.00 98.25 85 ALA A N 1
ATOM 641 C CA . ALA A 1 85 ? -1.162 16.598 -8.907 1.00 98.25 85 ALA A CA 1
ATOM 642 C C . ALA A 1 85 ? -1.259 15.511 -9.990 1.00 98.25 85 ALA A C 1
ATOM 644 O O . ALA A 1 85 ? -0.666 15.652 -11.057 1.00 98.25 85 ALA A O 1
ATOM 645 N N . PHE A 1 86 ? -2.040 14.453 -9.756 1.00 98.38 86 PHE A N 1
ATOM 646 C CA . PHE A 1 86 ? -2.102 13.294 -10.653 1.00 98.38 86 PHE A CA 1
ATOM 647 C C . PHE A 1 86 ? -3.003 13.515 -11.864 1.00 98.38 86 PHE A C 1
ATOM 649 O O . PHE A 1 86 ? -2.677 13.056 -12.953 1.00 98.38 86 PHE A O 1
ATOM 656 N N . ARG A 1 87 ? -4.120 14.245 -11.718 1.00 97.81 87 ARG A N 1
ATOM 657 C CA . ARG A 1 87 ? -5.105 14.451 -12.797 1.00 97.81 87 ARG A CA 1
ATOM 658 C C . ARG A 1 87 ? -4.508 14.890 -14.149 1.00 97.81 87 ARG A C 1
ATOM 660 O O . ARG A 1 87 ? -4.921 14.309 -15.148 1.00 97.81 87 ARG A O 1
ATOM 667 N N . PRO A 1 88 ? -3.583 15.868 -14.241 1.00 97.12 88 PRO A N 1
ATOM 668 C CA . PRO A 1 88 ? -2.996 16.260 -15.527 1.00 97.12 88 PRO A CA 1
ATOM 669 C C . PRO A 1 88 ? -2.027 15.224 -16.120 1.00 97.12 88 PRO A C 1
ATOM 671 O O . PRO A 1 88 ? -1.670 15.345 -17.289 1.00 97.12 88 PRO A O 1
ATOM 674 N N . LEU A 1 89 ? -1.589 14.239 -15.332 1.00 96.62 89 LEU A N 1
ATOM 675 C CA . LEU A 1 89 ? -0.637 13.199 -15.732 1.00 96.62 89 LEU A CA 1
ATOM 676 C C . LEU A 1 89 ? -1.328 11.897 -16.160 1.00 96.62 89 LEU A C 1
ATOM 678 O O . LEU A 1 89 ? -0.677 11.020 -16.726 1.00 96.62 89 LEU A O 1
ATOM 682 N N . LEU A 1 90 ? -2.634 11.764 -15.904 1.00 96.62 90 LEU A N 1
ATOM 683 C CA . LEU A 1 90 ? -3.391 10.590 -16.322 1.00 96.62 90 LEU A CA 1
ATOM 684 C C . LEU A 1 90 ? -3.466 10.513 -17.845 1.00 96.62 90 LEU A C 1
ATOM 686 O O . LEU A 1 90 ? -3.714 11.507 -18.528 1.00 96.62 90 LEU A O 1
ATOM 690 N N . HIS A 1 91 ? -3.287 9.308 -18.369 1.00 95.06 91 HIS A N 1
ATOM 691 C CA . HIS A 1 91 ? -3.240 9.059 -19.798 1.00 95.06 91 HIS A CA 1
ATOM 692 C C . HIS A 1 91 ? -3.966 7.757 -20.151 1.00 95.06 91 HIS A C 1
ATOM 694 O O . HIS A 1 91 ? -3.750 6.725 -19.515 1.00 95.06 91 HIS A O 1
ATOM 700 N N . ASP A 1 92 ? -4.794 7.778 -21.198 1.00 89.88 92 ASP A N 1
ATOM 701 C CA . ASP A 1 92 ? -5.632 6.628 -21.579 1.00 89.88 92 ASP A CA 1
ATOM 702 C C . ASP A 1 92 ? -4.814 5.392 -21.969 1.00 89.88 92 ASP A C 1
ATOM 704 O O . ASP A 1 92 ? -5.239 4.265 -21.713 1.00 89.88 92 ASP A O 1
ATOM 708 N N . GLY A 1 93 ? -3.632 5.614 -22.553 1.00 88.12 93 GLY A N 1
ATOM 709 C CA . GLY A 1 93 ? -2.690 4.561 -22.940 1.00 88.12 93 GLY A CA 1
ATOM 710 C C . GLY A 1 93 ? -1.919 3.923 -21.779 1.00 88.12 93 GLY A C 1
ATOM 711 O O . GLY A 1 93 ? -1.234 2.931 -22.004 1.00 88.12 93 GLY A O 1
ATOM 712 N N . ALA A 1 94 ? -2.014 4.465 -20.559 1.00 96.25 94 ALA A N 1
ATOM 713 C CA . ALA A 1 94 ? -1.338 3.889 -19.402 1.00 96.25 94 ALA A CA 1
ATOM 714 C C . ALA A 1 94 ? -2.101 2.656 -18.893 1.00 96.25 94 ALA A C 1
ATOM 716 O O . ALA A 1 94 ? -3.278 2.734 -18.533 1.00 96.25 94 ALA A O 1
ATOM 717 N N . ALA A 1 95 ? -1.415 1.516 -18.847 1.00 97.19 95 ALA A N 1
ATOM 718 C CA . ALA A 1 95 ? -1.915 0.272 -18.271 1.00 97.19 95 ALA A CA 1
ATOM 719 C C . ALA A 1 95 ? -1.847 0.288 -16.734 1.00 97.19 95 ALA A C 1
ATOM 721 O O . ALA A 1 95 ? -2.736 -0.247 -16.073 1.00 97.19 95 ALA A O 1
ATOM 722 N N . PHE A 1 96 ? -0.822 0.936 -16.177 1.00 98.12 96 PHE A N 1
ATOM 723 C CA . PHE A 1 96 ? -0.611 1.082 -14.740 1.00 98.12 96 PHE A CA 1
ATOM 724 C C . PHE A 1 96 ? 0.040 2.429 -14.401 1.00 98.12 96 PHE A C 1
ATOM 726 O O . PHE A 1 96 ? 0.563 3.120 -15.278 1.00 98.12 96 PHE A O 1
ATOM 733 N N . TYR A 1 97 ? 0.047 2.781 -13.120 1.00 98.56 97 TYR A N 1
ATOM 734 C CA . TYR A 1 97 ? 0.802 3.915 -12.592 1.00 98.56 97 TYR A CA 1
ATOM 735 C C . TYR A 1 97 ? 1.752 3.460 -11.487 1.00 98.56 97 TYR A C 1
ATOM 737 O O . TYR A 1 97 ? 1.395 2.609 -10.674 1.00 98.56 97 TYR A O 1
ATOM 745 N N . TYR A 1 98 ? 2.953 4.036 -11.468 1.00 98.50 98 TYR A N 1
ATOM 746 C CA . TYR A 1 98 ? 3.979 3.787 -10.459 1.00 98.50 98 TYR A CA 1
ATOM 747 C C . TYR A 1 98 ? 4.065 4.973 -9.493 1.00 98.50 98 TYR A C 1
ATOM 749 O O . TYR A 1 98 ? 4.588 6.024 -9.861 1.00 98.50 98 TYR A O 1
ATOM 757 N N . LEU A 1 99 ? 3.522 4.820 -8.285 1.00 98.50 99 LEU A N 1
ATOM 758 C CA . LEU A 1 99 ? 3.580 5.828 -7.225 1.00 98.50 99 LEU A CA 1
ATOM 759 C C . LEU A 1 99 ? 4.922 5.755 -6.499 1.00 98.50 99 LEU A C 1
ATOM 761 O O . LEU A 1 99 ? 5.292 4.692 -6.000 1.00 98.50 99 LEU A O 1
ATOM 765 N N . ARG A 1 100 ? 5.617 6.890 -6.400 1.00 96.94 100 ARG A N 1
ATOM 766 C CA . ARG A 1 100 ? 6.937 6.980 -5.761 1.00 96.94 100 ARG A CA 1
ATOM 767 C C . ARG A 1 100 ? 7.149 8.296 -5.016 1.00 96.94 100 ARG A C 1
ATOM 769 O O . ARG A 1 100 ? 6.372 9.240 -5.172 1.00 96.94 100 ARG A O 1
ATOM 776 N N . GLY A 1 101 ? 8.201 8.353 -4.201 1.00 95.88 101 GLY A N 1
ATOM 777 C CA . GLY A 1 101 ? 8.605 9.576 -3.495 1.00 95.88 101 GLY A CA 1
ATOM 778 C C . GLY A 1 101 ? 7.664 10.027 -2.370 1.00 95.88 101 GLY A C 1
ATOM 779 O O . GLY A 1 101 ? 7.662 11.203 -2.009 1.00 95.88 101 GLY A O 1
ATOM 780 N N . ALA A 1 102 ? 6.842 9.129 -1.819 1.00 97.19 102 ALA A N 1
ATOM 781 C CA . ALA A 1 102 ? 6.045 9.439 -0.634 1.00 97.19 102 ALA A CA 1
ATOM 782 C C . ALA A 1 102 ? 6.950 9.597 0.603 1.00 97.19 102 ALA A C 1
ATOM 784 O O . ALA A 1 102 ? 7.851 8.795 0.819 1.00 97.19 102 ALA A O 1
ATOM 785 N N . GLN A 1 103 ? 6.696 10.620 1.427 1.00 95.12 103 GLN A N 1
ATOM 786 C CA . GLN A 1 103 ? 7.523 10.922 2.610 1.00 95.12 103 GLN A CA 1
ATOM 787 C C . GLN A 1 103 ? 7.222 10.027 3.818 1.00 95.12 103 GLN A C 1
ATOM 789 O O . GLN A 1 103 ? 8.043 9.925 4.721 1.00 95.12 103 GLN A O 1
ATOM 794 N N . THR A 1 104 ? 6.023 9.450 3.863 1.00 96.50 104 THR A N 1
ATOM 795 C CA . THR A 1 104 ? 5.523 8.598 4.947 1.00 96.50 104 THR A CA 1
ATOM 796 C C . THR A 1 104 ? 4.625 7.520 4.352 1.00 96.50 104 THR A C 1
ATOM 798 O O . THR A 1 104 ? 4.077 7.695 3.252 1.00 96.50 104 THR A O 1
ATOM 801 N N . PHE A 1 105 ? 4.407 6.428 5.077 1.00 97.88 105 PHE A N 1
ATOM 802 C CA . PHE A 1 105 ? 3.476 5.392 4.652 1.00 97.88 105 PHE A CA 1
ATOM 803 C C . PHE A 1 105 ? 2.040 5.924 4.552 1.00 97.88 105 PHE A C 1
ATOM 805 O O . PHE A 1 105 ? 1.356 5.702 3.552 1.00 97.88 105 PHE A O 1
ATOM 812 N N . ALA A 1 106 ? 1.600 6.712 5.538 1.00 96.56 106 ALA A N 1
ATOM 813 C CA . ALA A 1 106 ? 0.275 7.335 5.518 1.00 96.56 106 ALA A CA 1
ATOM 814 C C . ALA A 1 106 ? 0.063 8.217 4.270 1.00 96.56 106 ALA A C 1
ATOM 816 O O . ALA A 1 106 ? -1.018 8.210 3.675 1.00 96.56 106 ALA A O 1
ATOM 817 N N . ALA A 1 107 ? 1.104 8.934 3.827 1.00 97.75 107 ALA A N 1
ATOM 818 C CA . ALA A 1 107 ? 1.070 9.699 2.585 1.00 97.75 107 ALA A CA 1
ATOM 819 C C . ALA A 1 107 ? 0.953 8.780 1.360 1.00 97.75 107 ALA A C 1
ATOM 821 O O . ALA A 1 107 ? 0.096 9.007 0.505 1.00 97.75 107 ALA A O 1
ATOM 822 N N . LEU A 1 108 ? 1.744 7.707 1.284 1.00 98.62 108 LEU A N 1
ATOM 823 C CA . LEU A 1 108 ? 1.641 6.743 0.187 1.00 98.62 108 LEU A CA 1
ATOM 824 C C . LEU A 1 108 ? 0.239 6.129 0.100 1.00 98.62 108 LEU A C 1
ATOM 826 O O . LEU A 1 108 ? -0.366 6.119 -0.972 1.00 98.62 108 LEU A O 1
ATOM 830 N N . ARG A 1 109 ? -0.315 5.677 1.230 1.00 98.38 109 ARG A N 1
ATOM 831 C CA . ARG A 1 109 ? -1.679 5.141 1.308 1.00 98.38 109 ARG A CA 1
ATOM 832 C C . ARG A 1 109 ? -2.704 6.156 0.800 1.00 98.38 109 ARG A C 1
ATOM 834 O O . ARG A 1 109 ? -3.551 5.825 -0.027 1.00 98.38 109 ARG A O 1
ATOM 841 N N . ALA A 1 110 ? -2.612 7.406 1.245 1.00 98.38 110 ALA A N 1
ATOM 842 C CA . ALA A 1 110 ? -3.479 8.483 0.778 1.00 98.38 110 ALA A CA 1
ATOM 843 C C . ALA A 1 110 ? -3.341 8.741 -0.735 1.00 98.38 110 ALA A C 1
ATOM 845 O O . ALA A 1 110 ? -4.347 8.978 -1.409 1.00 98.38 110 ALA A O 1
ATOM 846 N N . ALA A 1 111 ? -2.130 8.654 -1.289 1.00 98.69 111 ALA A N 1
ATOM 847 C CA . ALA A 1 111 ? -1.886 8.765 -2.725 1.00 98.69 111 ALA A CA 1
ATOM 848 C C . ALA A 1 111 ? -2.515 7.603 -3.513 1.00 98.69 111 ALA A C 1
ATOM 850 O O . ALA A 1 111 ? -3.124 7.843 -4.558 1.00 98.69 111 ALA A O 1
ATOM 851 N N . VAL A 1 112 ? -2.453 6.371 -2.994 1.00 98.62 112 VAL A N 1
ATOM 852 C CA . VAL A 1 112 ? -3.139 5.202 -3.575 1.00 98.62 112 VAL A CA 1
ATOM 853 C C . VAL A 1 112 ? -4.651 5.427 -3.610 1.00 98.62 112 VAL A C 1
ATOM 855 O O . VAL A 1 112 ? -5.261 5.297 -4.671 1.00 98.62 112 VAL A O 1
ATOM 858 N N . LEU A 1 113 ? -5.256 5.854 -2.496 1.00 98.31 113 LEU A N 1
ATOM 859 C CA . LEU A 1 113 ? -6.692 6.162 -2.438 1.00 98.31 113 LEU A CA 1
ATOM 860 C C . LEU A 1 113 ? -7.079 7.297 -3.398 1.00 98.31 113 LEU A C 1
ATOM 862 O O . LEU A 1 113 ? -8.106 7.234 -4.075 1.00 98.31 113 LEU A O 1
ATOM 866 N N . ALA A 1 114 ? -6.251 8.341 -3.479 1.00 98.44 114 ALA A N 1
ATOM 867 C CA . ALA A 1 114 ? -6.451 9.455 -4.397 1.00 98.44 114 ALA A CA 1
ATOM 868 C C . ALA A 1 114 ? -6.422 9.007 -5.861 1.00 98.44 114 ALA A C 1
ATOM 870 O O . ALA A 1 114 ? -7.236 9.478 -6.655 1.00 98.44 114 ALA A O 1
ATOM 871 N N . LEU A 1 115 ? -5.498 8.112 -6.213 1.00 98.00 115 LEU A N 1
ATOM 872 C CA . LEU A 1 115 ? -5.381 7.567 -7.556 1.00 98.00 115 LEU A CA 1
ATOM 873 C C . LEU A 1 115 ? -6.542 6.619 -7.881 1.00 98.00 115 LEU A C 1
ATOM 875 O O . LEU A 1 115 ? -7.123 6.753 -8.954 1.00 98.00 115 LEU A O 1
ATOM 879 N N . GLY A 1 116 ? -6.946 5.751 -6.949 1.00 96.50 116 GLY A N 1
ATOM 880 C CA . GLY A 1 116 ? -8.118 4.880 -7.107 1.00 96.50 116 GLY A CA 1
ATOM 881 C C . GLY A 1 116 ? -9.421 5.661 -7.330 1.00 96.50 116 GLY A C 1
ATOM 882 O O . GLY A 1 116 ? -10.260 5.262 -8.132 1.00 96.50 116 GLY A O 1
ATOM 883 N N . ASP A 1 117 ? -9.559 6.836 -6.708 1.00 96.44 117 ASP A N 1
ATOM 884 C CA . ASP A 1 117 ? -10.674 7.764 -6.955 1.00 96.44 117 ASP A CA 1
ATOM 885 C C . ASP A 1 117 ? -10.646 8.399 -8.361 1.00 96.44 117 ASP A C 1
ATOM 887 O O . ASP A 1 117 ? -11.662 8.916 -8.833 1.00 96.44 117 ASP A O 1
ATOM 891 N N . LEU A 1 118 ? -9.484 8.437 -9.016 1.00 97.06 118 LEU A N 1
ATOM 892 C CA . LEU A 1 118 ? -9.301 9.057 -10.329 1.00 97.06 118 LEU A CA 1
ATOM 893 C C . LEU A 1 118 ? -9.323 8.052 -11.480 1.00 97.06 118 LEU A C 1
ATOM 895 O O . LEU A 1 118 ? -9.664 8.425 -12.605 1.00 97.06 118 LEU A O 1
ATOM 899 N N . THR A 1 119 ? -8.898 6.814 -11.239 1.00 94.56 119 THR A N 1
ATOM 900 C CA . THR A 1 119 ? -8.698 5.821 -12.288 1.00 94.56 119 THR A CA 1
ATOM 901 C C . THR A 1 119 ? -8.830 4.395 -11.758 1.00 94.56 119 THR A C 1
ATOM 903 O O . THR A 1 119 ? -8.438 4.100 -10.638 1.00 94.56 119 THR A O 1
ATOM 906 N N . GLY A 1 120 ? -9.344 3.489 -12.593 1.00 91.19 120 GLY A N 1
ATOM 907 C CA . GLY A 1 120 ? -9.390 2.047 -12.311 1.00 91.19 120 GLY A CA 1
ATOM 908 C C . GLY A 1 120 ? -8.184 1.279 -12.863 1.00 91.19 120 GLY A C 1
ATOM 909 O O . GLY A 1 120 ? -8.291 0.082 -13.122 1.00 91.19 120 GLY A O 1
ATOM 910 N N . ARG A 1 121 ? -7.077 1.971 -13.163 1.00 95.81 121 ARG A N 1
ATOM 911 C CA . ARG A 1 121 ? -5.842 1.348 -13.663 1.00 95.81 121 ARG A CA 1
ATOM 912 C C . ARG A 1 121 ? -5.062 0.709 -12.520 1.00 95.81 121 ARG A C 1
ATOM 914 O O . ARG A 1 121 ? -5.185 1.107 -11.367 1.00 95.81 121 ARG A O 1
ATOM 921 N N . THR A 1 122 ? -4.223 -0.255 -12.875 1.00 96.94 122 THR A N 1
ATOM 922 C CA . THR A 1 122 ? -3.328 -0.939 -11.944 1.00 96.94 122 THR A CA 1
ATOM 923 C C . THR A 1 122 ? -2.382 0.045 -11.249 1.00 96.94 122 THR A C 1
ATOM 925 O O . THR A 1 122 ? -1.873 0.975 -11.879 1.00 96.94 122 THR A O 1
ATOM 928 N N . VAL A 1 123 ? -2.119 -0.181 -9.961 1.00 98.25 123 VAL A N 1
ATOM 929 C CA . VAL A 1 123 ? -1.211 0.641 -9.153 1.00 98.25 123 VAL A CA 1
ATOM 930 C C . VAL A 1 123 ? -0.016 -0.195 -8.702 1.00 98.25 123 VAL A C 1
ATOM 932 O O . VAL A 1 123 ? -0.179 -1.268 -8.118 1.00 98.25 123 VAL A O 1
ATOM 935 N N . ILE A 1 124 ? 1.180 0.330 -8.957 1.00 98.62 124 ILE A N 1
ATOM 936 C CA . ILE A 1 124 ? 2.451 -0.131 -8.397 1.00 98.62 124 ILE A CA 1
ATOM 937 C C . ILE A 1 124 ? 2.917 0.937 -7.407 1.00 98.62 124 ILE A C 1
ATOM 939 O O . ILE A 1 124 ? 2.867 2.123 -7.731 1.00 98.62 124 ILE A O 1
ATOM 943 N N . ALA A 1 125 ? 3.364 0.541 -6.220 1.00 98.62 125 ALA A N 1
ATOM 944 C CA . ALA A 1 125 ? 3.799 1.467 -5.176 1.00 98.62 125 ALA A CA 1
ATOM 945 C C . ALA A 1 125 ? 5.258 1.222 -4.777 1.00 98.62 125 ALA A C 1
ATOM 947 O O . ALA A 1 125 ? 5.687 0.076 -4.665 1.00 98.62 125 ALA A O 1
ATOM 948 N N . GLU A 1 126 ? 6.013 2.293 -4.557 1.00 98.44 126 GLU A N 1
ATOM 949 C CA . GLU A 1 126 ? 7.379 2.248 -4.034 1.00 98.44 126 GLU A CA 1
ATOM 950 C C . GLU A 1 126 ? 7.387 2.380 -2.506 1.00 98.44 126 GLU A C 1
ATOM 952 O O . GLU A 1 126 ? 6.722 3.262 -1.958 1.00 98.44 126 GLU A O 1
ATOM 957 N N . LEU A 1 127 ? 8.172 1.542 -1.828 1.00 98.50 127 LEU A N 1
ATOM 958 C CA . LEU A 1 127 ? 8.506 1.686 -0.412 1.00 98.50 127 LEU A CA 1
ATOM 959 C C . LEU A 1 127 ? 10.018 1.846 -0.267 1.00 98.50 127 LEU A C 1
ATOM 961 O O . LEU A 1 127 ? 10.775 0.979 -0.702 1.00 98.50 127 LEU A O 1
ATOM 965 N N . LEU A 1 128 ? 10.437 2.943 0.362 1.00 97.69 128 LEU A N 1
ATOM 966 C CA . LEU A 1 128 ? 11.819 3.144 0.784 1.00 97.69 128 LEU A CA 1
ATOM 967 C C . LEU A 1 128 ? 11.998 2.571 2.192 1.00 97.69 128 LEU A C 1
ATOM 969 O O . LEU A 1 128 ? 11.346 3.028 3.132 1.00 97.69 128 LEU A O 1
ATOM 973 N N . ILE A 1 129 ? 12.871 1.577 2.303 1.00 98.00 129 ILE A N 1
ATOM 974 C CA . ILE A 1 129 ? 13.280 0.946 3.554 1.00 98.00 129 ILE A CA 1
ATOM 975 C C . ILE A 1 129 ? 14.487 1.710 4.104 1.00 98.00 129 ILE A C 1
ATOM 977 O O . ILE A 1 129 ? 15.481 1.897 3.396 1.00 98.00 129 ILE A O 1
ATOM 981 N N . GLU A 1 130 ? 14.362 2.172 5.344 1.00 96.69 130 GLU A N 1
ATOM 982 C CA . GLU A 1 130 ? 15.332 3.030 6.029 1.00 96.69 130 GLU A CA 1
ATOM 983 C C . GLU A 1 130 ? 16.443 2.216 6.701 1.00 96.69 130 GLU A C 1
ATOM 985 O O . GLU A 1 130 ? 17.605 2.616 6.660 1.00 96.69 130 GLU A O 1
ATOM 990 N N . ASP A 1 131 ? 16.098 1.072 7.294 1.00 95.88 131 ASP A N 1
ATOM 991 C CA . ASP A 1 131 ? 17.000 0.289 8.139 1.00 95.88 131 ASP A CA 1
ATOM 992 C C . ASP A 1 131 ? 16.966 -1.221 7.842 1.00 95.88 131 ASP A C 1
ATOM 994 O O . ASP A 1 131 ? 16.255 -1.711 6.962 1.00 95.88 131 ASP A O 1
ATOM 998 N N . ASP A 1 132 ? 17.821 -1.969 8.536 1.00 93.44 132 ASP A N 1
ATOM 999 C CA . ASP A 1 132 ? 17.905 -3.430 8.500 1.00 93.44 132 ASP A CA 1
ATOM 1000 C C . ASP A 1 132 ? 16.954 -4.116 9.494 1.00 93.44 132 ASP A C 1
ATOM 1002 O O . ASP A 1 132 ? 17.090 -5.310 9.735 1.00 93.44 132 ASP A O 1
ATOM 1006 N N . GLU A 1 133 ? 15.972 -3.391 10.036 1.00 96.44 133 GLU A N 1
ATOM 1007 C CA . GLU A 1 133 ? 14.866 -3.935 10.834 1.00 96.44 133 GLU A CA 1
ATOM 1008 C C . GLU A 1 133 ? 13.536 -3.914 10.051 1.00 96.44 133 GLU A C 1
ATOM 1010 O O . GLU A 1 133 ? 12.493 -4.321 10.564 1.00 96.44 133 GLU A O 1
ATOM 1015 N N . GLY A 1 134 ? 13.573 -3.483 8.784 1.00 96.88 134 GLY A N 1
ATOM 1016 C CA . GLY A 1 134 ? 12.425 -3.485 7.881 1.00 96.88 134 GLY A CA 1
ATOM 1017 C C . GLY A 1 134 ? 11.479 -2.305 8.085 1.00 96.88 134 GLY A C 1
ATOM 1018 O O . GLY A 1 134 ? 10.298 -2.414 7.734 1.00 96.88 134 GLY A O 1
ATOM 1019 N N . HIS A 1 135 ? 11.964 -1.187 8.626 1.00 98.06 135 HIS A N 1
ATOM 1020 C CA . HIS A 1 135 ? 11.152 0.009 8.822 1.00 98.06 135 HIS A CA 1
ATOM 1021 C C . HIS A 1 135 ? 11.318 1.030 7.696 1.00 98.06 135 HIS A C 1
ATOM 1023 O O . HIS A 1 135 ? 12.350 1.142 7.033 1.00 98.06 135 HIS A O 1
ATOM 1029 N N . MET A 1 136 ? 10.264 1.811 7.492 1.00 97.69 136 MET A N 1
ATOM 1030 C CA . MET A 1 136 ? 10.289 3.050 6.721 1.00 97.69 136 MET A CA 1
ATOM 1031 C C . MET A 1 136 ? 10.766 4.218 7.596 1.00 97.69 136 MET A C 1
ATOM 1033 O O . MET A 1 136 ? 10.787 4.130 8.821 1.00 97.69 136 MET A O 1
ATOM 1037 N N . VAL A 1 137 ? 11.062 5.365 6.978 1.00 95.38 137 VAL A N 1
ATOM 1038 C CA . VAL A 1 137 ? 11.548 6.575 7.677 1.00 95.38 137 VAL A CA 1
ATOM 1039 C C . VAL A 1 137 ? 10.611 7.096 8.781 1.00 95.38 137 VAL A C 1
ATOM 1041 O O . VAL A 1 137 ? 11.049 7.775 9.708 1.00 95.38 137 VAL A O 1
ATOM 1044 N N . ASP A 1 138 ? 9.312 6.805 8.694 1.00 95.00 138 ASP A N 1
ATOM 1045 C CA . ASP A 1 138 ? 8.311 7.176 9.699 1.00 95.00 138 ASP A CA 1
ATOM 1046 C C . ASP A 1 138 ? 8.082 6.096 10.770 1.00 95.00 138 ASP A C 1
ATOM 1048 O O . ASP A 1 138 ? 7.186 6.247 11.600 1.00 95.00 138 ASP A O 1
ATOM 1052 N N . GLY A 1 139 ? 8.894 5.034 10.767 1.00 96.81 139 GLY A N 1
ATOM 1053 C CA . GLY A 1 139 ? 8.811 3.898 11.685 1.00 96.81 139 GLY A CA 1
ATOM 1054 C C . GLY A 1 139 ? 7.821 2.814 11.259 1.00 96.81 139 GLY A C 1
ATOM 1055 O O . GLY A 1 139 ? 7.642 1.847 11.991 1.00 96.81 139 GLY A O 1
ATOM 1056 N N . THR A 1 140 ? 7.166 2.948 10.100 1.00 98.06 140 THR A N 1
ATOM 1057 C CA . THR A 1 140 ? 6.208 1.937 9.629 1.00 98.06 140 THR A CA 1
ATOM 1058 C C . THR A 1 140 ? 6.919 0.637 9.260 1.00 98.06 140 THR A C 1
ATOM 1060 O O . THR A 1 140 ? 7.841 0.641 8.446 1.00 98.06 140 THR A O 1
ATOM 1063 N N . ASP A 1 141 ? 6.444 -0.483 9.798 1.00 98.38 141 ASP A N 1
ATOM 1064 C CA . ASP A 1 141 ? 6.893 -1.837 9.473 1.00 98.38 141 ASP A CA 1
ATOM 1065 C C . ASP A 1 141 ? 6.523 -2.211 8.024 1.00 98.38 141 ASP A C 1
ATOM 1067 O O . ASP A 1 141 ? 5.375 -2.059 7.588 1.00 98.38 141 ASP A O 1
ATOM 1071 N N . VAL A 1 142 ? 7.470 -2.757 7.259 1.00 98.56 142 VAL A N 1
ATOM 1072 C CA . VAL A 1 142 ? 7.245 -3.161 5.861 1.00 98.56 142 VAL A CA 1
ATOM 1073 C C . VAL A 1 142 ? 6.098 -4.167 5.697 1.00 98.56 142 VAL A C 1
ATOM 1075 O O . VAL A 1 142 ? 5.364 -4.114 4.707 1.00 98.56 142 VAL A O 1
ATOM 1078 N N . ARG A 1 143 ? 5.877 -5.060 6.668 1.00 97.81 143 ARG A N 1
ATOM 1079 C CA . ARG A 1 143 ? 4.772 -6.035 6.663 1.00 97.81 143 ARG A CA 1
ATOM 1080 C C . ARG A 1 143 ? 3.435 -5.334 6.847 1.00 97.81 143 ARG A C 1
ATOM 1082 O O . ARG A 1 143 ? 2.465 -5.703 6.184 1.00 97.81 143 ARG A O 1
ATOM 1089 N N . ALA A 1 144 ? 3.390 -4.313 7.704 1.00 98.12 144 ALA A N 1
ATOM 1090 C CA . ALA A 1 144 ? 2.215 -3.468 7.884 1.00 98.12 144 ALA A CA 1
ATOM 1091 C C . ALA A 1 144 ? 1.882 -2.733 6.581 1.00 98.12 144 ALA A C 1
ATOM 1093 O O . ALA A 1 144 ? 0.754 -2.822 6.087 1.00 98.12 144 ALA A O 1
ATOM 1094 N N . ALA A 1 145 ? 2.887 -2.094 5.976 1.00 98.50 145 ALA A N 1
ATOM 1095 C CA . ALA A 1 145 ? 2.742 -1.362 4.726 1.00 98.50 145 ALA A CA 1
ATOM 1096 C C . ALA A 1 145 ? 2.258 -2.266 3.580 1.00 98.50 145 ALA A C 1
ATOM 1098 O O . ALA A 1 145 ? 1.243 -1.976 2.942 1.00 98.50 145 ALA A O 1
ATOM 1099 N N . VAL A 1 146 ? 2.927 -3.400 3.345 1.00 98.12 146 VAL A N 1
ATOM 1100 C CA . VAL A 1 146 ? 2.530 -4.379 2.317 1.00 98.12 146 VAL A CA 1
ATOM 1101 C C . VAL A 1 146 ? 1.128 -4.926 2.592 1.00 98.12 146 VAL A C 1
ATOM 1103 O O . VAL A 1 146 ? 0.320 -5.004 1.663 1.00 98.12 146 VAL A O 1
ATOM 1106 N N . GLY A 1 147 ? 0.814 -5.243 3.852 1.00 96.75 147 GLY A N 1
ATOM 1107 C CA . GLY A 1 147 ? -0.491 -5.749 4.277 1.00 96.75 147 GLY A CA 1
ATOM 1108 C C . GLY A 1 147 ? -1.645 -4.798 3.970 1.00 96.75 147 GLY A C 1
ATOM 1109 O O . GLY A 1 147 ? -2.685 -5.234 3.470 1.00 96.75 147 GLY A O 1
ATOM 1110 N N . VAL A 1 148 ? -1.448 -3.499 4.195 1.00 98.31 148 VAL A N 1
ATOM 1111 C CA . VAL A 1 148 ? -2.421 -2.462 3.828 1.00 98.31 148 VAL A CA 1
ATOM 1112 C C . VAL A 1 148 ? -2.511 -2.314 2.307 1.00 98.31 148 VAL A C 1
ATOM 1114 O O . VAL A 1 148 ? -3.607 -2.383 1.751 1.00 98.31 148 VAL A O 1
ATOM 1117 N N . LEU A 1 149 ? -1.379 -2.144 1.611 1.00 98.31 149 LEU A N 1
ATOM 1118 C CA . LEU A 1 149 ? -1.354 -1.850 0.170 1.00 98.31 149 LEU A CA 1
ATOM 1119 C C . LEU A 1 149 ? -2.048 -2.940 -0.661 1.00 98.31 149 LEU A C 1
ATOM 1121 O O . LEU A 1 149 ? -2.831 -2.621 -1.560 1.00 98.31 149 LEU A O 1
ATOM 1125 N N . GLN A 1 150 ? -1.844 -4.217 -0.323 1.00 95.81 150 GLN A N 1
ATOM 1126 C CA . GLN A 1 150 ? -2.481 -5.336 -1.031 1.00 95.81 150 GLN A CA 1
ATOM 1127 C C . GLN A 1 150 ? -4.007 -5.386 -0.880 1.00 95.81 150 GLN A C 1
ATOM 1129 O O . GLN A 1 150 ? -4.683 -6.010 -1.696 1.00 95.81 150 GLN A O 1
ATOM 1134 N N . ARG A 1 151 ? -4.565 -4.736 0.148 1.00 96.06 151 ARG A N 1
ATOM 1135 C CA . ARG A 1 151 ? -6.013 -4.674 0.403 1.00 96.06 151 ARG A CA 1
ATOM 1136 C C . ARG A 1 151 ? -6.691 -3.475 -0.252 1.00 96.06 151 ARG A C 1
ATOM 1138 O O . ARG A 1 151 ? -7.904 -3.509 -0.415 1.00 96.06 151 ARG A O 1
ATOM 1145 N N . ILE A 1 152 ? -5.929 -2.460 -0.662 1.00 96.56 152 ILE A N 1
ATOM 1146 C CA . ILE A 1 152 ? -6.456 -1.220 -1.262 1.00 96.56 152 ILE A CA 1
ATOM 1147 C C . ILE A 1 152 ? -6.135 -1.090 -2.760 1.00 96.56 152 ILE A C 1
ATOM 1149 O O . ILE A 1 152 ? -6.094 0.010 -3.309 1.00 96.56 152 ILE A O 1
ATOM 1153 N N . GLY A 1 153 ? -5.903 -2.222 -3.434 1.00 93.25 153 GLY A N 1
ATOM 1154 C CA . GLY A 1 153 ? -5.800 -2.294 -4.895 1.00 93.25 153 GLY A CA 1
ATOM 1155 C C . GLY A 1 153 ? -4.391 -2.154 -5.482 1.00 93.25 153 GLY A C 1
ATOM 1156 O O . GLY A 1 153 ? -4.259 -2.090 -6.706 1.00 93.25 153 GLY A O 1
ATOM 1157 N N . VAL A 1 154 ? -3.335 -2.138 -4.660 1.00 97.94 154 VAL A N 1
ATOM 1158 C CA . VAL A 1 154 ? -1.951 -2.204 -5.162 1.00 97.94 154 VAL A CA 1
ATOM 1159 C C . VAL A 1 154 ? -1.626 -3.634 -5.581 1.00 97.94 154 VAL A C 1
ATOM 1161 O O . VAL A 1 154 ? -1.822 -4.579 -4.818 1.00 97.94 154 VAL A O 1
ATOM 1164 N N . THR A 1 155 ? -1.099 -3.801 -6.793 1.00 96.75 155 THR A N 1
ATOM 1165 C CA . THR A 1 155 ? -0.775 -5.127 -7.351 1.00 96.75 155 THR A CA 1
ATOM 1166 C C . THR A 1 155 ? 0.698 -5.477 -7.242 1.00 96.75 155 THR A C 1
ATOM 1168 O O . THR A 1 155 ? 1.071 -6.643 -7.371 1.00 96.75 155 THR A O 1
ATOM 1171 N N . THR A 1 156 ? 1.555 -4.473 -7.065 1.00 98.12 156 THR A N 1
ATOM 1172 C CA . THR A 1 156 ? 3.001 -4.662 -6.985 1.00 98.12 156 THR A CA 1
ATOM 1173 C C . THR A 1 156 ? 3.608 -3.621 -6.059 1.00 98.12 156 THR A C 1
ATOM 1175 O O . THR A 1 156 ? 3.311 -2.432 -6.181 1.00 98.12 156 THR A O 1
ATOM 1178 N N . VAL A 1 157 ? 4.475 -4.068 -5.159 1.00 98.62 157 VAL A N 1
ATOM 1179 C CA . VAL A 1 157 ? 5.273 -3.196 -4.295 1.00 98.62 157 VAL A CA 1
ATOM 1180 C C . VAL A 1 157 ? 6.731 -3.307 -4.711 1.00 98.62 157 VAL A C 1
ATOM 1182 O O . VAL A 1 157 ? 7.265 -4.410 -4.788 1.00 98.62 157 VAL A O 1
ATOM 1185 N N . ILE A 1 158 ? 7.364 -2.171 -4.994 1.00 98.50 158 ILE A N 1
ATOM 1186 C CA . ILE A 1 158 ? 8.793 -2.070 -5.286 1.00 98.50 158 ILE A CA 1
ATOM 1187 C C . ILE A 1 158 ? 9.503 -1.590 -4.023 1.00 98.50 158 ILE A C 1
ATOM 1189 O O . ILE A 1 158 ? 9.270 -0.470 -3.576 1.00 98.50 158 ILE A O 1
ATOM 1193 N N . LEU A 1 159 ? 10.367 -2.430 -3.457 1.00 98.50 159 LEU A N 1
ATOM 1194 C CA . LEU A 1 159 ? 11.207 -2.061 -2.321 1.00 98.5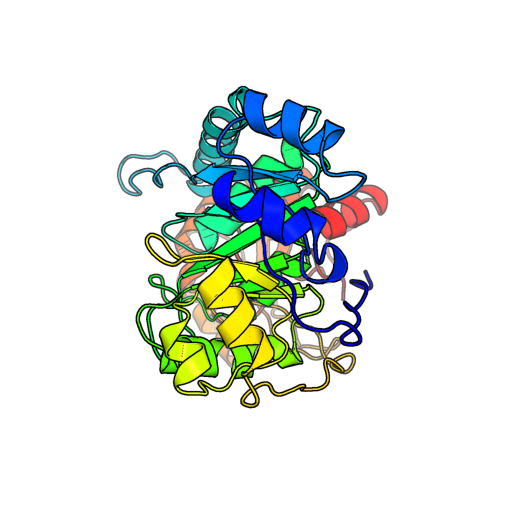0 159 LEU A CA 1
ATOM 1195 C C . LEU A 1 159 ? 12.502 -1.406 -2.805 1.00 98.50 159 LEU A C 1
ATOM 1197 O O . LEU A 1 159 ? 13.157 -1.889 -3.736 1.00 98.50 159 LEU A O 1
ATOM 1201 N N . THR A 1 160 ? 12.888 -0.318 -2.155 1.00 97.31 160 THR A N 1
ATOM 1202 C CA . THR A 1 160 ? 14.163 0.373 -2.361 1.00 97.31 160 THR A CA 1
ATOM 1203 C C . THR A 1 160 ? 14.851 0.540 -1.013 1.00 97.31 160 THR A C 1
ATOM 1205 O O . THR A 1 160 ? 14.187 0.606 0.016 1.00 97.31 160 THR A O 1
ATOM 1208 N N . ALA A 1 161 ? 16.181 0.546 -0.994 1.00 96.25 161 ALA A N 1
ATOM 1209 C CA . ALA A 1 161 ? 16.947 0.820 0.217 1.00 96.25 161 ALA A CA 1
ATOM 1210 C C . ALA A 1 161 ? 18.329 1.359 -0.145 1.00 96.25 161 ALA A C 1
ATOM 1212 O O . ALA A 1 161 ? 18.772 1.265 -1.296 1.00 96.25 161 ALA A O 1
ATOM 1213 N N . HIS A 1 162 ? 19.029 1.892 0.852 1.00 93.88 162 HIS A N 1
ATOM 1214 C CA . HIS A 1 162 ? 20.407 2.351 0.699 1.00 93.88 162 HIS A CA 1
ATOM 1215 C C . HIS A 1 162 ? 21.428 1.210 0.768 1.00 93.88 162 HIS A C 1
ATOM 1217 O O . HIS A 1 162 ? 22.481 1.300 0.130 1.00 93.88 162 HIS A O 1
ATOM 1223 N N . GLU A 1 163 ? 21.097 0.129 1.477 1.00 95.06 163 GLU A N 1
ATOM 1224 C CA . GLU A 1 163 ? 21.991 -1.001 1.732 1.00 95.06 163 GLU A CA 1
ATOM 1225 C C . GLU A 1 163 ? 21.359 -2.345 1.301 1.00 95.06 163 GLU A C 1
ATOM 1227 O O . GLU A 1 163 ? 20.138 -2.523 1.399 1.00 95.06 163 GLU A O 1
ATOM 1232 N N . PRO A 1 164 ? 22.156 -3.303 0.783 1.00 95.75 164 PRO A N 1
ATOM 1233 C CA . PRO A 1 164 ? 21.664 -4.627 0.388 1.00 95.75 164 PRO A CA 1
ATOM 1234 C C . PRO A 1 164 ? 21.009 -5.422 1.525 1.00 95.75 164 PRO A C 1
ATOM 1236 O O . PRO A 1 164 ? 20.082 -6.201 1.279 1.00 95.75 164 PRO A O 1
ATOM 1239 N N . GLU A 1 165 ? 21.516 -5.265 2.744 1.00 96.38 165 GLU A N 1
ATOM 1240 C CA . GLU A 1 165 ? 21.041 -5.932 3.954 1.00 96.38 165 GLU A CA 1
ATOM 1241 C C . GLU A 1 165 ? 19.592 -5.532 4.256 1.00 96.38 165 GLU A C 1
ATOM 1243 O O . GLU A 1 165 ? 18.747 -6.413 4.405 1.00 96.38 165 GLU A O 1
ATOM 1248 N N . SER A 1 166 ? 19.273 -4.236 4.183 1.00 97.50 166 SER A N 1
ATOM 1249 C CA . SER A 1 166 ? 17.917 -3.705 4.375 1.00 97.50 166 SER A CA 1
ATOM 1250 C C . SER A 1 166 ? 16.901 -4.282 3.385 1.00 97.50 166 SER A C 1
ATOM 1252 O O . SER A 1 166 ? 15.796 -4.652 3.773 1.00 97.50 166 SER A O 1
ATOM 1254 N N . ILE A 1 167 ? 17.265 -4.431 2.101 1.00 97.19 167 ILE A N 1
ATOM 1255 C CA . ILE A 1 167 ? 16.386 -5.096 1.117 1.00 97.19 167 ILE A CA 1
ATOM 1256 C C . ILE A 1 167 ? 16.197 -6.575 1.447 1.00 97.19 167 ILE A C 1
ATOM 1258 O O . ILE A 1 167 ? 15.094 -7.099 1.290 1.00 97.19 167 ILE A O 1
ATOM 1262 N N . THR A 1 168 ? 17.269 -7.255 1.855 1.00 97.69 168 THR A N 1
ATOM 1263 C CA . THR A 1 168 ? 17.211 -8.683 2.183 1.00 97.69 168 THR A CA 1
ATOM 1264 C C . THR A 1 168 ? 16.244 -8.919 3.337 1.00 97.69 168 THR A C 1
ATOM 1266 O O . THR A 1 168 ? 15.356 -9.761 3.203 1.00 97.69 168 THR A O 1
ATOM 1269 N N . GLU A 1 169 ? 16.385 -8.149 4.418 1.00 98.06 169 GLU A N 1
ATOM 1270 C CA . GLU A 1 169 ? 15.538 -8.268 5.605 1.00 98.06 169 GLU A CA 1
ATOM 1271 C C . GLU A 1 169 ? 14.088 -7.896 5.291 1.00 98.06 169 GLU A C 1
ATOM 1273 O O . GLU A 1 169 ? 13.173 -8.674 5.556 1.00 98.06 169 GLU A O 1
ATOM 1278 N N . ALA A 1 170 ? 13.861 -6.761 4.622 1.00 98.31 170 ALA A N 1
ATOM 1279 C CA . ALA A 1 170 ? 12.510 -6.327 4.286 1.00 98.31 170 ALA A CA 1
ATOM 1280 C C . ALA A 1 170 ? 11.766 -7.347 3.407 1.00 98.31 170 ALA A C 1
ATOM 1282 O O . ALA A 1 170 ? 10.570 -7.588 3.597 1.00 98.31 170 ALA A O 1
ATOM 1283 N N . LEU A 1 171 ? 12.469 -7.984 2.462 1.00 97.88 171 LEU A N 1
ATOM 1284 C CA . LEU A 1 171 ? 11.904 -9.072 1.669 1.00 97.88 171 LEU A CA 1
ATOM 1285 C C . LEU A 1 171 ? 11.650 -10.325 2.511 1.00 97.88 171 LEU A C 1
ATOM 1287 O O . LEU A 1 171 ? 10.594 -10.920 2.336 1.00 97.88 171 LEU A O 1
ATOM 1291 N N . ASP A 1 172 ? 12.557 -10.733 3.401 1.00 97.31 172 ASP A N 1
ATOM 1292 C CA . ASP A 1 172 ? 12.346 -11.905 4.272 1.00 97.31 172 ASP A CA 1
ATOM 1293 C C . ASP A 1 172 ? 11.107 -11.722 5.162 1.00 97.31 172 ASP A C 1
ATOM 1295 O O . ASP A 1 172 ? 10.256 -12.606 5.272 1.00 97.31 172 ASP 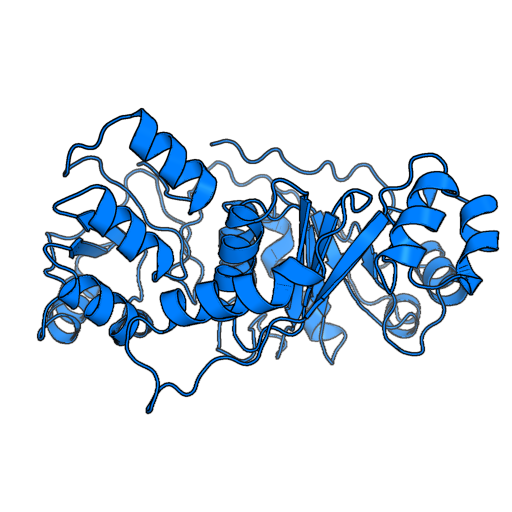A O 1
ATOM 1299 N N . MET A 1 173 ? 10.941 -10.518 5.713 1.00 97.31 173 MET A N 1
ATOM 1300 C CA . MET A 1 173 ? 9.803 -10.152 6.551 1.00 97.31 173 MET A CA 1
ATOM 1301 C C . MET A 1 173 ? 8.482 -10.119 5.775 1.00 97.31 173 MET A C 1
ATOM 1303 O O . MET A 1 173 ? 7.475 -10.637 6.262 1.00 97.31 173 MET A O 1
ATOM 1307 N N . ALA A 1 174 ? 8.450 -9.495 4.592 1.00 96.69 174 ALA A N 1
ATOM 1308 C CA . ALA A 1 174 ? 7.211 -9.258 3.846 1.00 96.69 174 ALA A CA 1
ATOM 1309 C C . ALA A 1 174 ? 6.811 -10.416 2.917 1.00 96.69 174 ALA A C 1
ATOM 1311 O O . ALA A 1 174 ? 5.618 -10.667 2.720 1.00 96.69 174 ALA A O 1
ATOM 1312 N N . ALA A 1 175 ? 7.776 -11.136 2.338 1.00 95.31 175 ALA A N 1
ATOM 1313 C CA . ALA A 1 175 ? 7.538 -12.170 1.329 1.00 95.31 175 ALA A CA 1
ATOM 1314 C C . ALA A 1 175 ? 6.586 -13.298 1.751 1.00 95.31 175 ALA A C 1
ATOM 1316 O O . ALA A 1 175 ? 5.840 -13.746 0.875 1.00 95.31 175 ALA A O 1
ATOM 1317 N N . PRO A 1 176 ? 6.568 -13.764 3.016 1.00 93.69 176 PRO A N 1
ATOM 1318 C CA . PRO A 1 176 ? 5.615 -14.777 3.462 1.00 93.69 176 PRO A CA 1
ATOM 1319 C C . PRO A 1 176 ? 4.163 -14.290 3.471 1.00 93.69 176 PRO A C 1
ATOM 1321 O O . PRO A 1 176 ? 3.257 -15.102 3.310 1.00 93.69 176 PRO A O 1
ATOM 1324 N N . TYR A 1 177 ? 3.934 -12.981 3.632 1.00 94.00 177 TYR A N 1
ATOM 1325 C CA . TYR A 1 177 ? 2.601 -12.387 3.825 1.00 94.00 177 TYR A CA 1
ATOM 1326 C C . TYR A 1 177 ? 2.090 -11.610 2.600 1.00 94.00 177 TYR A C 1
ATOM 1328 O O . TYR A 1 177 ? 0.919 -11.234 2.528 1.00 94.00 177 TYR A O 1
ATOM 1336 N N . ALA A 1 178 ? 2.957 -11.382 1.612 1.00 94.38 178 ALA A N 1
ATOM 1337 C CA . ALA A 1 178 ? 2.625 -10.652 0.398 1.00 94.38 178 ALA A CA 1
ATOM 1338 C C . ALA A 1 178 ? 1.770 -11.495 -0.558 1.00 94.38 178 ALA A C 1
ATOM 1340 O O . ALA A 1 178 ? 2.223 -12.497 -1.117 1.00 94.38 178 ALA A O 1
ATOM 1341 N N . ARG A 1 179 ? 0.539 -11.053 -0.825 1.00 92.75 179 ARG A N 1
ATOM 1342 C CA . ARG A 1 179 ? -0.321 -11.636 -1.874 1.00 92.75 179 ARG A CA 1
ATOM 1343 C C . ARG A 1 179 ? -0.147 -10.955 -3.230 1.00 92.75 179 ARG A C 1
ATOM 1345 O O . ARG A 1 179 ? -0.405 -11.573 -4.259 1.00 92.75 179 ARG A O 1
ATOM 1352 N N . LEU A 1 180 ? 0.352 -9.722 -3.215 1.00 94.31 180 LEU A N 1
ATOM 1353 C CA . LEU A 1 180 ? 0.771 -8.955 -4.388 1.00 94.31 180 LEU A CA 1
ATOM 1354 C C . LEU A 1 180 ? 2.176 -9.350 -4.878 1.00 94.31 180 LEU A C 1
ATOM 1356 O O . LEU A 1 180 ? 2.898 -10.080 -4.195 1.00 94.31 180 LEU A O 1
ATOM 1360 N N . SER A 1 181 ? 2.578 -8.865 -6.052 1.00 95.81 181 SER A N 1
ATOM 1361 C CA . SER A 1 181 ? 3.947 -9.048 -6.549 1.00 95.81 181 SER A CA 1
ATOM 1362 C C . SER A 1 181 ? 4.943 -8.209 -5.754 1.00 95.81 181 SER A C 1
ATOM 1364 O O . SER A 1 181 ? 4.736 -7.010 -5.565 1.00 95.81 181 SER A O 1
ATOM 1366 N N . LEU A 1 182 ? 6.062 -8.805 -5.351 1.00 97.56 182 LEU A N 1
ATOM 1367 C CA . LEU A 1 182 ? 7.175 -8.056 -4.769 1.00 97.56 182 LEU A CA 1
ATOM 1368 C C . LEU A 1 182 ? 8.233 -7.783 -5.830 1.00 97.56 182 LEU A C 1
ATOM 1370 O O . LEU A 1 182 ? 8.649 -8.677 -6.567 1.00 97.56 182 LEU A O 1
ATOM 1374 N N . GLY A 1 183 ? 8.688 -6.544 -5.898 1.00 97.31 183 GLY A N 1
ATOM 1375 C CA . GLY A 1 183 ? 9.810 -6.145 -6.722 1.00 97.31 183 GLY A CA 1
ATOM 1376 C C . GLY A 1 183 ? 10.818 -5.315 -5.950 1.00 97.31 183 GLY A C 1
ATOM 1377 O O . GLY A 1 183 ? 10.589 -4.936 -4.803 1.00 97.31 183 GLY A O 1
ATOM 1378 N N . VAL A 1 184 ? 11.948 -5.041 -6.588 1.00 97.56 184 VAL A N 1
ATOM 1379 C CA . VAL A 1 184 ? 13.033 -4.257 -5.999 1.00 97.56 184 VAL A CA 1
ATOM 1380 C C . VAL A 1 184 ? 13.618 -3.274 -7.003 1.00 97.56 184 VAL A C 1
ATOM 1382 O O . VAL A 1 184 ? 13.716 -3.581 -8.194 1.00 97.56 184 VAL A O 1
ATOM 1385 N N . SER A 1 185 ? 14.055 -2.114 -6.515 1.00 96.25 185 SER A N 1
ATOM 1386 C CA . SER A 1 185 ? 14.939 -1.211 -7.255 1.00 96.25 185 SER A CA 1
ATOM 1387 C C . SER A 1 185 ? 16.322 -1.247 -6.617 1.00 96.25 185 SER A C 1
ATOM 1389 O O . SER A 1 185 ? 16.550 -0.638 -5.574 1.00 96.25 185 SER A O 1
ATOM 1391 N N . VAL A 1 186 ? 17.235 -2.025 -7.205 1.00 90.38 186 VAL A N 1
ATOM 1392 C CA . VAL A 1 186 ? 18.585 -2.252 -6.663 1.00 90.38 186 VAL A CA 1
ATOM 1393 C C . VAL A 1 186 ? 19.647 -2.152 -7.742 1.00 90.38 186 VAL A C 1
ATOM 1395 O O . VAL A 1 186 ? 19.417 -2.453 -8.914 1.00 90.38 186 VAL A O 1
ATOM 1398 N N . HIS A 1 187 ? 20.854 -1.774 -7.332 1.00 92.12 187 HIS A N 1
ATOM 1399 C CA . HIS A 1 187 ? 21.993 -1.725 -8.234 1.00 92.12 187 HIS A CA 1
ATOM 1400 C C . HIS A 1 187 ? 22.427 -3.147 -8.636 1.00 92.12 187 HIS A C 1
ATOM 1402 O O . HIS A 1 187 ? 22.585 -4.034 -7.796 1.00 92.12 187 HIS A O 1
ATOM 1408 N N . SER A 1 188 ? 22.743 -3.367 -9.911 1.00 94.12 188 SER A N 1
ATOM 1409 C CA . SER A 1 188 ? 23.190 -4.652 -10.476 1.00 94.12 188 SER A CA 1
ATOM 1410 C C . SER A 1 188 ? 24.431 -5.227 -9.785 1.00 94.12 188 SER A C 1
ATOM 1412 O O . SER A 1 188 ? 24.696 -6.428 -9.854 1.00 94.12 188 SER A O 1
ATOM 1414 N N . ALA A 1 189 ? 25.208 -4.383 -9.100 1.00 94.12 189 ALA A N 1
ATOM 1415 C CA . ALA A 1 189 ? 26.328 -4.820 -8.267 1.00 94.12 189 ALA A CA 1
ATOM 1416 C C . ALA A 1 189 ? 25.887 -5.704 -7.092 1.00 94.12 189 ALA A C 1
ATOM 1418 O O . ALA A 1 189 ? 26.614 -6.639 -6.767 1.00 94.12 189 ALA A O 1
ATOM 1419 N N . TRP A 1 190 ? 24.714 -5.455 -6.506 1.00 94.81 190 TRP A N 1
ATOM 1420 C CA . TRP A 1 190 ? 24.181 -6.239 -5.387 1.00 94.81 190 TRP A CA 1
ATOM 1421 C C . TRP A 1 190 ? 23.841 -7.661 -5.847 1.00 94.81 190 TRP A C 1
ATOM 1423 O O . TRP A 1 190 ? 24.282 -8.646 -5.261 1.00 94.81 190 TRP A O 1
ATOM 1433 N N . LEU A 1 191 ? 23.204 -7.787 -7.014 1.00 95.38 191 LEU A N 1
ATOM 1434 C CA . LEU A 1 191 ? 22.953 -9.090 -7.636 1.00 95.38 191 LEU A CA 1
ATOM 1435 C C . LEU A 1 191 ? 24.245 -9.842 -7.976 1.00 95.38 191 LEU A C 1
ATOM 1437 O O . LEU A 1 191 ? 24.332 -11.050 -7.739 1.00 95.38 191 LEU A O 1
ATOM 1441 N N . ARG A 1 192 ? 25.273 -9.142 -8.483 1.00 95.12 192 ARG A N 1
ATOM 1442 C CA . ARG A 1 192 ? 26.602 -9.735 -8.730 1.00 95.12 192 ARG A CA 1
ATOM 1443 C C . ARG A 1 192 ? 27.281 -10.194 -7.439 1.00 95.12 192 ARG A C 1
ATOM 1445 O O . ARG A 1 192 ? 27.959 -11.218 -7.465 1.00 95.12 192 ARG A O 1
ATOM 1452 N N . ALA A 1 193 ? 27.069 -9.477 -6.337 1.00 96.12 193 ALA A N 1
ATOM 1453 C CA . ALA A 1 193 ? 27.509 -9.860 -4.997 1.00 96.12 193 ALA A CA 1
ATOM 1454 C C . ALA A 1 193 ? 26.661 -10.987 -4.373 1.00 96.12 193 ALA A C 1
ATOM 1456 O O . ALA A 1 193 ? 26.991 -11.460 -3.292 1.00 96.12 193 ALA A O 1
ATOM 1457 N N . GLN A 1 194 ? 25.627 -11.463 -5.077 1.00 95.88 194 GLN A N 1
ATOM 1458 C CA . GLN A 1 194 ? 24.720 -12.525 -4.641 1.00 95.88 194 GLN A CA 1
ATOM 1459 C C . GLN A 1 194 ? 23.915 -12.172 -3.380 1.00 95.88 194 GLN A C 1
ATOM 1461 O O . GLN A 1 194 ? 23.611 -13.065 -2.592 1.00 95.88 194 GLN A O 1
ATOM 1466 N N . THR A 1 195 ? 23.527 -10.900 -3.220 1.00 95.94 195 THR A N 1
ATOM 1467 C CA . THR A 1 195 ? 22.561 -10.466 -2.195 1.00 95.94 195 THR A CA 1
ATOM 1468 C C . THR A 1 195 ? 21.319 -11.354 -2.217 1.00 95.94 195 THR A C 1
ATOM 1470 O O . THR A 1 195 ? 20.737 -11.568 -3.278 1.00 95.94 195 THR A O 1
ATOM 1473 N N . THR A 1 196 ? 20.925 -11.893 -1.067 1.00 96.94 196 THR A N 1
ATOM 1474 C CA . THR A 1 196 ? 19.757 -12.774 -0.974 1.00 96.94 196 THR A CA 1
ATOM 1475 C C . THR A 1 196 ? 18.485 -11.976 -1.236 1.00 96.94 196 THR A C 1
ATOM 1477 O O . THR A 1 196 ? 18.297 -10.910 -0.669 1.00 96.94 196 THR A O 1
ATOM 1480 N N . LEU A 1 197 ? 17.598 -12.498 -2.081 1.00 96.00 197 LEU A N 1
ATOM 1481 C CA . LEU A 1 197 ? 16.323 -11.855 -2.398 1.00 96.00 197 LEU A CA 1
ATOM 1482 C C . LEU A 1 197 ? 15.189 -12.870 -2.265 1.00 96.00 197 LEU A C 1
ATOM 1484 O O . LEU A 1 197 ? 15.249 -13.940 -2.878 1.00 96.00 197 LEU A O 1
ATOM 1488 N N . TYR A 1 198 ? 14.159 -12.541 -1.485 1.00 95.75 198 TYR A N 1
ATOM 1489 C CA . TYR A 1 198 ? 13.001 -13.407 -1.268 1.00 95.75 198 TYR A CA 1
ATOM 1490 C C . TYR A 1 198 ? 11.833 -13.012 -2.168 1.00 95.75 198 TYR A C 1
ATOM 1492 O O . TYR A 1 198 ? 11.475 -11.841 -2.244 1.00 95.75 198 TYR A O 1
ATOM 1500 N N . ASN A 1 199 ? 11.229 -13.994 -2.845 1.00 94.69 199 ASN A N 1
ATOM 1501 C CA . ASN A 1 199 ? 10.009 -13.837 -3.652 1.00 94.69 199 ASN A CA 1
ATOM 1502 C C . ASN A 1 199 ? 10.012 -12.629 -4.619 1.00 94.69 199 ASN A C 1
ATOM 1504 O O . ASN A 1 199 ? 8.953 -12.090 -4.928 1.00 94.69 199 ASN A O 1
ATOM 1508 N N . THR A 1 200 ? 11.182 -12.192 -5.094 1.00 95.38 200 THR A N 1
ATOM 1509 C CA . THR A 1 200 ? 11.302 -11.041 -5.996 1.00 95.38 200 THR A CA 1
ATOM 1510 C C . THR A 1 200 ? 10.896 -11.427 -7.411 1.00 95.38 200 THR A C 1
ATOM 1512 O O . THR A 1 200 ? 11.524 -12.278 -8.036 1.00 95.38 200 THR A O 1
ATOM 1515 N N . GLU A 1 201 ? 9.869 -10.769 -7.928 1.00 95.38 201 GLU A N 1
ATOM 1516 C CA . 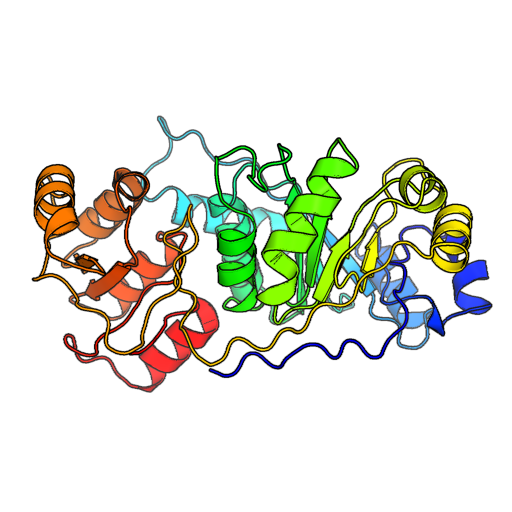GLU A 1 201 ? 9.281 -11.017 -9.245 1.00 95.38 201 GLU A CA 1
ATOM 1517 C C . GLU A 1 201 ? 9.637 -9.923 -10.254 1.00 95.38 201 GLU A C 1
ATOM 1519 O O . GLU A 1 201 ? 9.779 -10.212 -11.442 1.00 95.38 201 GLU A O 1
ATOM 1524 N N . VAL A 1 202 ? 9.803 -8.677 -9.797 1.00 95.81 202 VAL A N 1
ATOM 1525 C CA . VAL A 1 202 ? 10.046 -7.516 -10.665 1.00 95.81 202 VAL A CA 1
ATOM 1526 C C . VAL A 1 202 ? 11.303 -6.768 -10.234 1.00 95.81 202 VAL A C 1
ATOM 1528 O O . VAL A 1 202 ? 11.485 -6.446 -9.066 1.00 95.81 202 VAL A O 1
ATOM 1531 N N . PHE A 1 203 ? 12.161 -6.441 -11.190 1.00 96.31 203 PHE A N 1
ATOM 1532 C CA . PHE A 1 203 ? 13.300 -5.554 -11.004 1.00 96.31 203 PHE A CA 1
ATOM 1533 C C . PHE A 1 203 ? 13.033 -4.224 -11.699 1.00 96.31 203 PHE A C 1
ATOM 1535 O O . PHE A 1 203 ? 12.668 -4.194 -12.874 1.00 96.31 203 PHE A O 1
ATOM 1542 N N . LEU A 1 204 ? 13.253 -3.127 -10.988 1.00 95.12 204 LEU A N 1
ATOM 1543 C CA . LEU A 1 204 ? 13.303 -1.780 -11.542 1.00 95.12 204 LEU A CA 1
ATOM 1544 C C . LEU A 1 204 ? 14.777 -1.330 -11.548 1.00 95.12 204 LEU A C 1
ATOM 1546 O O . LEU A 1 204 ? 15.469 -1.522 -10.548 1.00 95.12 204 LEU A O 1
ATOM 1550 N N . PRO A 1 205 ? 15.310 -0.787 -12.653 1.00 91.00 205 PRO A N 1
ATOM 1551 C CA . PRO A 1 205 ? 16.659 -0.239 -12.648 1.00 91.00 205 PRO A CA 1
ATOM 1552 C C . PRO A 1 205 ? 16.729 1.026 -11.783 1.00 91.00 205 PRO A C 1
ATOM 1554 O O . PRO A 1 205 ? 15.868 1.904 -11.868 1.00 91.00 205 PRO A O 1
ATOM 1557 N N . VAL A 1 206 ? 17.784 1.126 -10.973 1.00 90.69 206 VAL A N 1
ATOM 1558 C CA . VAL A 1 206 ? 18.120 2.357 -10.243 1.00 90.69 206 VAL A CA 1
ATOM 1559 C C . VAL A 1 206 ? 18.693 3.409 -11.190 1.00 90.69 206 VAL A C 1
ATOM 1561 O O . VAL A 1 206 ? 19.214 3.092 -12.263 1.00 90.69 206 VAL A O 1
ATOM 1564 N N . GLU A 1 207 ? 18.649 4.672 -10.769 1.00 78.44 207 GLU A N 1
ATOM 1565 C CA . GLU A 1 207 ? 19.270 5.757 -11.524 1.00 78.44 207 GLU A CA 1
ATOM 1566 C C . GLU A 1 207 ? 20.768 5.467 -11.754 1.00 78.44 207 GLU A C 1
ATOM 1568 O O . GLU A 1 207 ? 21.491 5.062 -10.843 1.00 78.44 207 GLU A O 1
ATOM 1573 N N . HIS A 1 208 ? 21.226 5.656 -12.995 1.00 78.94 208 HIS A N 1
ATOM 1574 C CA . HIS A 1 208 ? 22.596 5.395 -13.469 1.00 78.94 208 HIS A CA 1
ATOM 1575 C C . HIS A 1 208 ? 23.035 3.926 -13.609 1.00 78.94 208 HIS A C 1
ATOM 1577 O O . HIS A 1 208 ? 24.180 3.693 -14.021 1.00 78.94 208 HIS A O 1
ATOM 1583 N N . ASP A 1 209 ? 22.167 2.946 -13.352 1.00 84.81 209 ASP A N 1
ATOM 1584 C CA . ASP A 1 209 ? 22.416 1.570 -13.788 1.00 84.81 209 ASP A CA 1
ATOM 1585 C C . ASP A 1 209 ? 21.795 1.297 -15.166 1.00 84.81 209 ASP A C 1
ATOM 1587 O O . ASP A 1 209 ? 20.937 2.032 -15.645 1.00 84.81 209 ASP A O 1
ATOM 1591 N N . ASP A 1 210 ? 22.292 0.267 -15.840 1.00 86.12 210 ASP A N 1
ATOM 1592 C CA . ASP A 1 210 ? 21.935 -0.058 -17.222 1.00 86.12 210 ASP A CA 1
ATOM 1593 C C . ASP A 1 210 ? 21.082 -1.332 -17.273 1.00 86.12 210 ASP A C 1
ATOM 1595 O O . ASP A 1 210 ? 21.461 -2.353 -16.688 1.00 86.12 210 ASP A O 1
ATOM 1599 N N . GLU A 1 211 ? 19.956 -1.309 -17.997 1.00 90.94 211 GLU A N 1
ATOM 1600 C CA . GLU A 1 211 ? 19.041 -2.455 -18.089 1.00 90.94 211 GLU A CA 1
ATOM 1601 C C . GLU A 1 211 ? 19.721 -3.732 -18.601 1.00 90.94 211 GLU A C 1
ATOM 1603 O O . GLU A 1 211 ? 19.387 -4.827 -18.145 1.00 90.94 211 GLU A O 1
ATOM 1608 N N . ALA A 1 212 ? 20.698 -3.632 -19.511 1.00 91.44 212 ALA A N 1
ATOM 1609 C CA . ALA A 1 212 ? 21.407 -4.807 -20.010 1.00 91.44 212 ALA A CA 1
ATOM 1610 C C . ALA A 1 212 ? 22.347 -5.395 -18.948 1.00 91.44 212 ALA A C 1
ATOM 1612 O O . ALA A 1 212 ? 22.404 -6.619 -18.790 1.00 91.44 212 ALA A O 1
ATOM 1613 N N . ARG A 1 213 ? 23.048 -4.552 -18.177 1.00 92.56 213 ARG A N 1
ATOM 1614 C CA . ARG A 1 213 ? 23.862 -5.004 -17.033 1.00 92.56 213 ARG A CA 1
ATOM 1615 C C . ARG A 1 213 ? 23.007 -5.609 -15.933 1.00 92.56 213 ARG A C 1
ATOM 1617 O O . ARG A 1 213 ? 23.406 -6.621 -15.355 1.00 92.56 213 ARG A O 1
ATOM 1624 N N . LEU A 1 214 ? 21.862 -5.001 -15.641 1.00 93.69 214 LEU A N 1
ATOM 1625 C CA . LEU A 1 214 ? 20.934 -5.509 -14.643 1.00 93.69 214 LEU A CA 1
ATOM 1626 C C . LEU A 1 214 ? 20.361 -6.856 -15.082 1.00 93.69 214 LEU A C 1
ATOM 1628 O O . LEU A 1 214 ? 20.443 -7.811 -14.317 1.00 93.69 214 LEU A O 1
ATOM 1632 N N . LEU A 1 215 ? 19.912 -6.989 -16.333 1.00 92.94 215 LEU A N 1
ATOM 1633 C CA . LEU A 1 215 ? 19.430 -8.267 -16.863 1.00 92.94 215 LEU A CA 1
ATOM 1634 C C . LEU A 1 215 ? 20.514 -9.354 -16.834 1.00 92.94 215 LEU A C 1
ATOM 1636 O O . LEU A 1 215 ? 20.240 -10.486 -16.439 1.00 92.94 215 LEU A O 1
ATOM 1640 N N . GLN A 1 216 ? 21.757 -9.017 -17.189 1.00 93.56 216 GLN A N 1
ATOM 1641 C CA . GLN A 1 216 ? 22.880 -9.950 -17.071 1.00 93.56 216 GLN A CA 1
ATOM 1642 C C . GLN A 1 216 ? 23.111 -10.376 -15.615 1.00 93.56 216 GLN A C 1
ATOM 1644 O O . GLN A 1 216 ? 23.402 -11.544 -15.352 1.00 93.56 216 GLN A O 1
ATOM 1649 N N . ALA A 1 217 ? 22.998 -9.441 -14.670 1.00 94.88 217 ALA A N 1
ATOM 1650 C CA . ALA A 1 217 ? 23.143 -9.737 -13.254 1.00 94.88 217 ALA A CA 1
ATOM 1651 C C . ALA A 1 217 ? 21.998 -10.627 -12.746 1.00 94.88 217 ALA A C 1
ATOM 1653 O O . ALA A 1 217 ? 22.289 -11.584 -12.039 1.00 94.88 217 ALA A O 1
ATOM 1654 N N . ILE A 1 218 ? 20.749 -10.383 -13.166 1.00 94.00 218 ILE A N 1
ATOM 1655 C CA . ILE A 1 218 ? 19.581 -11.235 -12.875 1.00 94.00 218 ILE A CA 1
ATOM 1656 C C . ILE A 1 218 ? 19.807 -12.655 -13.409 1.00 94.00 218 ILE A C 1
ATOM 1658 O O . ILE A 1 218 ? 19.619 -13.624 -12.680 1.00 94.00 218 ILE A O 1
ATOM 1662 N N . ASP A 1 219 ? 20.261 -12.799 -14.658 1.00 92.94 219 ASP A N 1
ATOM 1663 C CA . ASP A 1 219 ? 20.528 -14.107 -15.271 1.00 92.94 219 ASP A CA 1
ATOM 1664 C C . ASP A 1 219 ? 21.616 -14.906 -14.533 1.00 92.94 219 ASP A C 1
ATOM 1666 O O . ASP A 1 219 ? 21.550 -16.134 -14.479 1.00 92.94 219 ASP A O 1
ATOM 1670 N N . ALA A 1 220 ? 22.620 -14.219 -13.983 1.00 94.94 220 ALA A N 1
ATOM 1671 C CA . ALA A 1 220 ? 23.728 -14.824 -13.245 1.00 94.94 220 ALA A CA 1
ATOM 1672 C C . ALA A 1 220 ? 23.459 -14.971 -11.735 1.00 94.94 220 ALA A C 1
ATOM 1674 O O . ALA A 1 220 ? 24.306 -15.494 -11.005 1.00 94.94 220 ALA A O 1
ATOM 1675 N N . HIS A 1 221 ? 22.323 -14.478 -11.244 1.00 94.94 221 HIS A N 1
ATOM 1676 C CA . HIS A 1 221 ? 22.016 -14.451 -9.824 1.00 94.94 221 HIS A CA 1
ATOM 1677 C C . HIS A 1 221 ? 21.449 -15.793 -9.338 1.00 94.94 221 HIS A C 1
ATOM 1679 O O . HIS A 1 221 ? 20.534 -16.361 -9.928 1.00 94.94 221 HIS A O 1
ATOM 1685 N N . THR A 1 222 ? 21.988 -16.295 -8.227 1.00 92.44 222 THR A N 1
ATOM 1686 C CA . THR A 1 222 ? 21.607 -17.575 -7.596 1.00 92.44 222 THR A CA 1
ATOM 1687 C C . THR A 1 222 ? 21.220 -17.425 -6.117 1.00 92.44 222 THR A C 1
ATOM 1689 O O . THR A 1 222 ? 20.856 -18.403 -5.457 1.00 92.44 222 THR A O 1
ATOM 1692 N N . GLY A 1 223 ? 21.269 -16.194 -5.595 1.00 87.38 223 GLY A N 1
ATOM 1693 C CA . GLY A 1 223 ? 20.878 -15.834 -4.229 1.00 87.38 223 GLY A CA 1
ATOM 1694 C C . GLY A 1 223 ? 19.364 -15.749 -4.005 1.00 87.38 223 GLY A C 1
ATOM 1695 O O . GLY A 1 223 ? 18.935 -15.584 -2.869 1.00 87.38 223 GLY A O 1
ATOM 1696 N N . GLY A 1 224 ? 18.549 -15.920 -5.049 1.00 90.62 224 GLY A N 1
ATOM 1697 C CA . GLY A 1 224 ? 17.092 -15.924 -4.936 1.00 90.62 224 GLY A CA 1
ATOM 1698 C C . GLY A 1 224 ? 16.574 -17.041 -4.025 1.00 90.62 224 GLY A C 1
ATOM 1699 O O . GLY A 1 224 ? 17.058 -18.182 -4.059 1.00 90.62 224 GLY A O 1
ATOM 1700 N N . ARG A 1 225 ? 15.577 -16.720 -3.205 1.00 93.81 225 ARG A N 1
ATOM 1701 C CA . ARG A 1 225 ? 14.884 -17.643 -2.305 1.00 93.81 225 ARG A CA 1
ATOM 1702 C C . ARG A 1 225 ? 13.384 -17.518 -2.512 1.00 93.81 225 ARG A C 1
ATOM 1704 O O . ARG A 1 225 ? 12.853 -16.424 -2.660 1.00 93.81 225 ARG A O 1
ATOM 1711 N N . LEU A 1 226 ? 12.709 -18.661 -2.542 1.00 91.88 226 LEU A N 1
ATOM 1712 C CA . LEU A 1 226 ? 11.257 -18.714 -2.596 1.00 91.88 226 LEU A CA 1
ATOM 1713 C C . LEU A 1 226 ? 10.743 -19.217 -1.256 1.00 91.88 226 LEU A C 1
ATOM 1715 O O . LEU A 1 226 ? 11.103 -20.316 -0.832 1.00 91.88 226 LEU A O 1
ATOM 1719 N N . VAL A 1 227 ? 9.907 -18.409 -0.616 1.00 92.38 227 VAL A N 1
ATOM 1720 C CA . VAL A 1 227 ? 9.196 -18.755 0.613 1.00 92.38 227 VAL A CA 1
ATOM 1721 C C . VAL A 1 227 ? 7.701 -18.893 0.314 1.00 92.38 227 VAL A C 1
ATOM 1723 O O . VAL A 1 227 ? 7.169 -18.129 -0.504 1.00 92.38 227 VAL A O 1
ATOM 1726 N N . PRO A 1 228 ? 7.012 -19.880 0.914 1.00 89.56 228 PRO A N 1
ATOM 1727 C CA . PRO A 1 228 ? 5.569 -20.022 0.768 1.00 89.56 228 PRO A CA 1
ATOM 1728 C C . PRO A 1 228 ? 4.822 -18.771 1.234 1.00 89.56 228 PRO A C 1
ATOM 1730 O O . PRO A 1 228 ? 5.229 -18.123 2.193 1.00 89.56 228 PRO A O 1
ATOM 1733 N N . ARG A 1 229 ? 3.707 -18.477 0.563 1.00 87.81 229 ARG A N 1
ATOM 1734 C CA . ARG A 1 229 ? 2.774 -17.390 0.905 1.00 87.81 229 ARG A CA 1
ATOM 1735 C C . ARG A 1 229 ? 1.487 -17.929 1.537 1.00 87.81 229 ARG A C 1
ATOM 1737 O O . ARG A 1 229 ? 0.408 -17.406 1.285 1.00 87.81 229 ARG A O 1
ATOM 1744 N N . ASP A 1 230 ? 1.601 -19.027 2.275 1.00 70.69 230 ASP A N 1
ATOM 1745 C CA . ASP A 1 230 ? 0.468 -19.754 2.847 1.00 70.69 230 ASP A CA 1
ATOM 1746 C C . ASP A 1 230 ? 0.224 -19.257 4.275 1.00 70.69 230 ASP A C 1
ATOM 1748 O O . ASP A 1 230 ? 0.968 -19.592 5.196 1.00 70.69 230 ASP A O 1
ATOM 1752 N N . HIS A 1 231 ? -0.736 -18.346 4.421 1.00 75.69 231 HIS A N 1
ATOM 1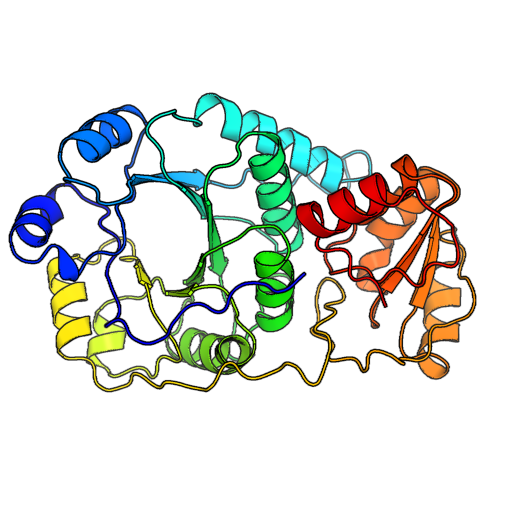753 C CA . HIS A 1 231 ? -1.045 -17.675 5.684 1.00 75.69 231 HIS A CA 1
ATOM 1754 C C . HIS A 1 231 ? -2.555 -17.433 5.837 1.00 75.69 231 HIS A C 1
ATOM 1756 O O . HIS A 1 231 ? -2.993 -16.325 6.135 1.00 75.69 231 HIS A O 1
ATOM 1762 N N . ASP A 1 232 ? -3.360 -18.469 5.594 1.00 74.00 232 ASP A N 1
ATOM 1763 C CA . ASP A 1 232 ? -4.826 -18.399 5.720 1.00 74.00 232 ASP A CA 1
ATOM 1764 C C . ASP A 1 232 ? -5.328 -18.597 7.168 1.00 74.00 232 ASP A C 1
ATOM 1766 O O . ASP A 1 232 ? -6.502 -18.367 7.448 1.00 74.00 232 ASP A O 1
ATOM 1770 N N . ASP A 1 233 ? -4.446 -18.982 8.097 1.00 83.50 233 ASP A N 1
ATOM 1771 C CA . ASP A 1 233 ? -4.804 -19.305 9.489 1.00 83.50 233 ASP A CA 1
ATOM 1772 C C . ASP A 1 233 ? -5.014 -18.070 10.388 1.00 83.50 233 ASP A C 1
ATOM 1774 O O . ASP A 1 233 ? -5.456 -18.203 11.528 1.00 83.50 233 ASP A O 1
ATOM 1778 N N . PHE A 1 234 ? -4.685 -16.868 9.911 1.00 89.88 234 PHE A N 1
ATOM 1779 C CA . PHE A 1 234 ? -4.821 -15.623 10.667 1.00 89.88 234 PHE A CA 1
ATOM 1780 C C . PHE A 1 234 ? -5.188 -14.447 9.764 1.00 89.88 234 PHE A C 1
ATOM 1782 O O . PHE A 1 234 ? -4.980 -14.451 8.549 1.00 89.88 234 PHE A O 1
ATOM 1789 N N . ILE A 1 235 ? -5.697 -13.388 10.383 1.00 92.56 235 ILE A N 1
ATOM 1790 C CA . ILE A 1 235 ? -5.997 -12.121 9.728 1.00 92.56 235 ILE A CA 1
ATOM 1791 C C . ILE A 1 235 ? -4.819 -11.168 9.939 1.00 92.56 235 ILE A C 1
ATOM 1793 O O . ILE A 1 235 ? -4.364 -10.946 11.058 1.00 92.56 235 ILE A O 1
ATOM 1797 N N . LEU A 1 236 ? -4.342 -10.571 8.848 1.00 94.31 236 LEU A N 1
ATOM 1798 C CA . LEU A 1 236 ? -3.377 -9.477 8.882 1.00 94.31 236 LEU A CA 1
ATOM 1799 C C . LEU A 1 236 ? -4.127 -8.152 9.080 1.00 94.31 236 LEU A C 1
ATOM 1801 O O . LEU A 1 236 ? -4.809 -7.705 8.155 1.00 94.31 236 LEU A O 1
ATOM 1805 N N . ALA A 1 237 ? -3.999 -7.531 10.253 1.00 96.06 237 ALA A N 1
ATOM 1806 C CA . ALA A 1 237 ? -4.723 -6.311 10.631 1.00 96.06 237 ALA A CA 1
ATOM 1807 C C . ALA A 1 237 ? -3.771 -5.201 11.127 1.00 96.06 237 ALA A C 1
ATOM 1809 O O . ALA A 1 237 ? -3.722 -4.918 12.323 1.00 96.06 237 ALA A O 1
ATOM 1810 N N . PRO A 1 238 ? -2.969 -4.584 10.238 1.00 97.19 238 PRO A N 1
ATOM 1811 C CA . PRO A 1 238 ? -1.999 -3.567 10.632 1.00 97.19 238 PRO A CA 1
ATOM 1812 C C . PRO A 1 238 ? -2.654 -2.334 11.256 1.00 97.19 238 PRO A C 1
ATOM 1814 O O . PRO A 1 238 ? -3.701 -1.891 10.778 1.00 97.19 238 PRO A O 1
ATOM 1817 N N . ASP A 1 239 ? -1.998 -1.739 12.256 1.00 95.38 239 ASP A N 1
ATOM 1818 C CA . ASP A 1 239 ? -2.538 -0.584 12.992 1.00 95.38 239 ASP A CA 1
ATOM 1819 C C . ASP A 1 239 ? -2.274 0.778 12.307 1.00 95.38 239 ASP A C 1
ATOM 1821 O O . ASP A 1 239 ? -2.805 1.814 12.710 1.00 95.38 239 ASP A O 1
ATOM 1825 N N . GLY A 1 240 ? -1.482 0.764 11.232 1.00 91.81 240 GLY A N 1
ATOM 1826 C CA . GLY A 1 240 ? -0.997 1.945 10.516 1.00 91.81 240 GLY A CA 1
ATOM 1827 C C . GLY A 1 240 ? 0.513 2.151 10.634 1.00 91.81 240 GLY A C 1
ATOM 1828 O O . GLY A 1 240 ? 1.077 2.815 9.767 1.00 91.81 240 GLY A O 1
ATOM 1829 N N . THR A 1 241 ? 1.147 1.527 11.628 1.00 95.94 241 THR A N 1
ATOM 1830 C CA . THR A 1 241 ? 2.601 1.515 11.847 1.00 95.94 241 THR A CA 1
ATOM 1831 C C . THR A 1 241 ? 3.114 0.082 11.982 1.00 95.94 241 THR A C 1
ATOM 1833 O O . THR A 1 241 ? 4.042 -0.306 11.281 1.00 95.94 241 THR A O 1
ATOM 1836 N N . ASN A 1 242 ? 2.489 -0.727 12.838 1.00 97.00 242 ASN A N 1
ATOM 1837 C CA . ASN A 1 242 ? 2.900 -2.088 13.157 1.00 97.00 242 ASN A CA 1
ATOM 1838 C C . ASN A 1 242 ? 1.990 -3.125 12.508 1.00 97.00 242 ASN A C 1
ATOM 1840 O O . ASN A 1 242 ? 0.806 -2.905 12.227 1.00 97.00 242 ASN A O 1
ATOM 1844 N N . VAL A 1 243 ? 2.566 -4.305 12.299 1.00 96.44 243 VAL A N 1
ATOM 1845 C CA . VAL A 1 243 ? 1.833 -5.474 11.836 1.00 96.44 243 VAL A CA 1
ATOM 1846 C C . VAL A 1 243 ? 1.190 -6.201 13.015 1.00 96.44 243 VAL A C 1
ATOM 1848 O O . VAL A 1 243 ? 1.834 -6.433 14.035 1.00 96.44 243 VAL A O 1
ATOM 1851 N N . HIS A 1 244 ? -0.061 -6.631 12.842 1.00 96.69 244 HIS A N 1
ATOM 1852 C CA . HIS A 1 244 ? -0.744 -7.511 13.789 1.00 96.69 244 HIS A CA 1
ATOM 1853 C C . HIS A 1 244 ? -1.317 -8.719 13.061 1.00 96.69 244 HIS A C 1
ATOM 1855 O O . HIS A 1 244 ? -1.959 -8.585 12.017 1.00 96.69 244 HIS A O 1
ATOM 1861 N N . PHE A 1 245 ? -1.088 -9.894 13.638 1.00 95.19 245 PHE A N 1
ATOM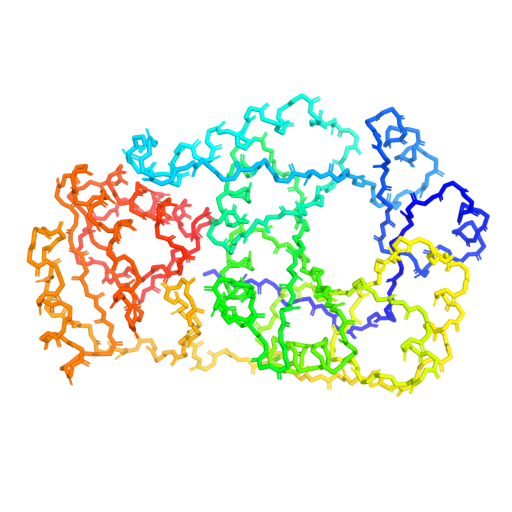 1862 C CA . PHE A 1 245 ? -1.650 -11.160 13.187 1.00 95.19 245 PHE A CA 1
ATOM 1863 C C . PHE A 1 245 ? -2.685 -11.595 14.215 1.00 95.19 245 PHE A C 1
ATOM 1865 O O . PHE A 1 245 ? -2.328 -11.896 15.356 1.00 95.19 245 PHE A O 1
ATOM 1872 N N . ILE A 1 246 ? -3.956 -11.573 13.831 1.00 94.81 246 ILE A N 1
ATOM 1873 C CA . ILE A 1 246 ? -5.069 -11.797 14.753 1.00 94.81 246 ILE A CA 1
ATOM 1874 C C . ILE A 1 246 ? -5.865 -13.040 14.385 1.00 94.81 246 ILE A C 1
ATOM 1876 O O . ILE A 1 246 ? -5.996 -13.395 13.213 1.00 94.81 246 ILE A O 1
ATOM 1880 N N . ASP A 1 247 ? -6.421 -13.675 15.410 1.00 92.31 247 ASP A N 1
ATOM 1881 C CA . ASP A 1 247 ? -7.454 -14.688 15.235 1.00 92.31 247 ASP A CA 1
ATOM 1882 C C . ASP A 1 247 ? -8.781 -14.002 14.847 1.00 92.31 247 ASP A C 1
ATOM 1884 O O . ASP A 1 247 ? -9.069 -12.917 15.366 1.00 92.31 247 ASP A O 1
ATOM 1888 N N . PRO A 1 248 ? -9.608 -14.594 13.965 1.00 86.50 248 PRO A N 1
ATOM 1889 C CA . PRO A 1 248 ? -10.945 -14.075 13.669 1.00 86.50 248 PRO A CA 1
ATOM 1890 C C . PRO A 1 248 ? -11.832 -13.872 14.908 1.00 86.50 248 PRO A C 1
ATOM 1892 O O . PRO A 1 248 ? -12.718 -13.025 14.890 1.00 86.50 248 PRO A O 1
ATOM 1895 N N . THR A 1 249 ? -11.594 -14.614 15.993 1.00 90.31 249 THR A N 1
ATOM 1896 C CA . THR A 1 249 ? -12.308 -14.492 17.271 1.00 90.31 249 THR A CA 1
ATOM 1897 C C . THR A 1 249 ? -11.557 -13.635 18.294 1.00 90.31 249 THR A C 1
ATOM 1899 O O . THR A 1 249 ? -11.661 -13.891 19.496 1.00 90.31 249 THR A O 1
ATOM 1902 N N . ILE A 1 250 ? -10.743 -12.673 17.846 1.00 94.12 250 ILE A N 1
ATOM 1903 C CA . ILE A 1 250 ? -10.042 -11.739 18.734 1.00 94.12 250 ILE A CA 1
ATOM 1904 C C . ILE A 1 250 ? -11.017 -11.042 19.691 1.00 94.12 250 ILE A C 1
ATOM 1906 O O . ILE A 1 250 ? -12.135 -10.694 19.313 1.00 94.12 250 ILE A O 1
ATOM 1910 N N . ASP A 1 251 ? -10.575 -10.826 20.929 1.00 93.88 251 ASP A N 1
ATOM 1911 C CA . ASP A 1 251 ? -11.347 -10.054 21.894 1.00 93.88 251 ASP A CA 1
ATOM 1912 C C . ASP A 1 251 ? -11.265 -8.559 21.568 1.00 93.88 251 ASP A C 1
ATOM 1914 O O . ASP A 1 251 ? -10.173 -8.002 21.397 1.00 93.88 251 ASP A O 1
ATOM 1918 N N . ILE A 1 252 ? -12.429 -7.930 21.458 1.00 95.31 252 ILE A N 1
ATOM 1919 C CA . ILE A 1 252 ? -12.586 -6.524 21.093 1.00 95.31 252 ILE A CA 1
ATOM 1920 C C . ILE A 1 252 ? -13.029 -5.774 22.344 1.00 95.31 252 ILE A C 1
ATOM 1922 O O . ILE A 1 252 ? -13.943 -6.220 23.034 1.00 95.31 252 ILE A O 1
ATOM 1926 N N . SER A 1 253 ? -12.395 -4.634 22.618 1.00 95.81 253 SER A N 1
ATOM 1927 C CA . SER A 1 253 ? -12.730 -3.801 23.772 1.00 95.81 253 SER A CA 1
ATOM 1928 C C . SER A 1 253 ? -14.195 -3.352 23.772 1.00 95.81 253 SER A C 1
ATOM 1930 O O . SER A 1 253 ? -14.869 -3.324 22.736 1.00 95.81 253 SER A O 1
ATOM 1932 N N . ASP A 1 254 ? -14.651 -2.874 24.931 1.00 94.38 254 ASP A N 1
ATOM 1933 C CA . ASP A 1 254 ? -15.830 -2.013 24.994 1.00 94.38 254 ASP A CA 1
ATOM 1934 C C . ASP A 1 254 ? -15.656 -0.775 24.090 1.00 94.38 254 ASP A C 1
ATOM 1936 O O . ASP A 1 254 ? -14.547 -0.432 23.663 1.00 94.38 254 ASP A O 1
ATOM 1940 N N . GLU A 1 255 ? -16.770 -0.112 23.779 1.00 95.56 255 GLU A N 1
ATOM 1941 C CA . GLU A 1 255 ? -16.779 1.093 22.950 1.00 95.56 255 GLU A CA 1
ATOM 1942 C C . GLU A 1 255 ? -15.985 2.233 23.601 1.00 95.56 255 GLU A C 1
ATOM 1944 O O . GLU A 1 255 ? -16.217 2.612 24.750 1.00 95.56 255 GLU A O 1
ATOM 1949 N N . ILE A 1 256 ? -15.061 2.802 22.830 1.00 95.50 256 ILE A N 1
ATOM 1950 C CA . ILE A 1 256 ? -14.236 3.942 23.210 1.00 95.50 256 ILE A CA 1
ATOM 1951 C C . ILE A 1 256 ? -14.631 5.127 22.327 1.00 95.50 256 ILE A C 1
ATOM 1953 O O . ILE A 1 256 ? -14.475 5.107 21.104 1.00 95.50 256 ILE A O 1
ATOM 1957 N N . GLU A 1 257 ? -15.122 6.187 22.958 1.00 93.81 257 GLU A N 1
ATOM 1958 C CA . GLU A 1 257 ? -15.457 7.438 22.280 1.00 93.81 257 GLU A CA 1
ATOM 1959 C C . GLU A 1 257 ? -14.185 8.131 21.761 1.00 93.81 257 GLU A C 1
ATOM 1961 O O . GLU A 1 257 ? -13.222 8.352 22.509 1.00 93.81 257 GLU A O 1
ATOM 1966 N N . CYS A 1 258 ? -14.185 8.543 20.489 1.00 89.81 258 CYS A N 1
ATOM 1967 C CA . CYS A 1 258 ? -13.090 9.299 19.873 1.00 89.81 258 CYS A CA 1
ATOM 1968 C C . CYS A 1 258 ? -13.076 10.780 20.302 1.00 89.81 258 CYS A C 1
ATOM 1970 O O . CYS A 1 258 ? -13.094 11.688 19.483 1.00 89.81 258 CYS A O 1
ATOM 1972 N N . GLY A 1 259 ? -12.996 11.036 21.608 1.00 84.38 259 GLY A N 1
ATOM 1973 C CA . GLY A 1 259 ? -13.075 12.378 22.185 1.00 84.38 259 GLY A CA 1
ATOM 1974 C C . GLY A 1 259 ? -11.771 12.904 22.806 1.00 84.38 259 GLY A C 1
ATOM 1975 O O . GLY A 1 259 ? -10.690 12.333 22.653 1.00 84.38 259 GLY A O 1
ATOM 1976 N N . PRO A 1 260 ? -11.849 13.990 23.601 1.00 81.75 260 PRO A N 1
ATOM 1977 C CA . PRO A 1 260 ? -10.695 14.591 24.281 1.00 81.75 260 PRO A CA 1
ATOM 1978 C C . PRO A 1 260 ? -9.951 13.665 25.253 1.00 81.75 260 PRO A C 1
ATOM 1980 O O . PRO A 1 260 ? -8.820 13.968 25.622 1.00 81.75 260 PRO A O 1
ATOM 1983 N N . ARG A 1 261 ? -10.590 12.575 25.698 1.00 88.38 261 ARG A N 1
ATOM 1984 C CA . ARG A 1 261 ? -10.014 11.577 26.615 1.00 88.38 261 ARG A CA 1
ATOM 1985 C C . ARG A 1 261 ? -9.562 10.296 25.910 1.00 88.38 261 ARG A C 1
ATOM 1987 O O . ARG A 1 261 ? -9.267 9.320 26.590 1.00 88.38 261 ARG A O 1
ATOM 1994 N N . LEU A 1 262 ? -9.487 10.303 24.576 1.00 92.44 262 LEU A N 1
ATOM 1995 C CA . LEU A 1 262 ? -9.109 9.130 23.790 1.00 92.44 262 LEU A CA 1
ATOM 1996 C C . LEU A 1 262 ? -7.758 8.542 24.229 1.00 92.44 262 LEU A C 1
ATOM 1998 O O . LEU A 1 262 ? -7.637 7.331 24.329 1.00 92.44 262 LEU A O 1
ATOM 2002 N N . GLU A 1 263 ? -6.769 9.377 24.562 1.00 91.56 263 GLU A N 1
ATOM 2003 C CA . GLU A 1 263 ? -5.463 8.900 25.050 1.00 91.56 263 GLU A CA 1
ATOM 2004 C C . GLU A 1 263 ? -5.581 8.056 26.327 1.00 91.56 263 GLU A C 1
ATOM 2006 O O . GLU A 1 263 ? -5.007 6.975 26.403 1.00 91.56 263 GLU A O 1
ATOM 2011 N N . GLU A 1 264 ? -6.334 8.539 27.320 1.00 92.31 264 GLU A N 1
ATOM 2012 C CA . GLU A 1 264 ? -6.533 7.830 28.589 1.00 92.31 264 GLU A CA 1
ATOM 2013 C C . GLU A 1 264 ? -7.310 6.529 28.361 1.00 92.31 264 GLU A C 1
ATOM 2015 O O . GLU A 1 264 ? -6.927 5.486 28.877 1.00 92.31 264 GLU A O 1
ATOM 2020 N N . ALA A 1 265 ? -8.353 6.575 27.528 1.00 93.12 265 ALA A N 1
ATOM 2021 C CA . ALA A 1 265 ? -9.176 5.407 27.235 1.00 93.12 265 ALA A CA 1
ATOM 2022 C C . ALA A 1 265 ? -8.418 4.311 26.465 1.00 93.12 265 ALA A C 1
ATOM 2024 O O . ALA A 1 265 ? -8.619 3.130 26.737 1.00 93.12 265 ALA A O 1
ATOM 2025 N N . LEU A 1 266 ? -7.531 4.682 25.533 1.00 93.75 266 LEU A N 1
ATOM 2026 C CA . LEU A 1 266 ? -6.684 3.724 24.813 1.00 93.75 266 LEU A CA 1
ATOM 2027 C C . LEU A 1 266 ? -5.700 3.020 25.753 1.00 93.75 266 LEU A C 1
ATOM 2029 O O . LEU A 1 266 ? -5.528 1.810 25.646 1.00 93.75 266 LEU A O 1
ATOM 2033 N N . LEU A 1 267 ? -5.086 3.761 26.681 1.00 91.69 267 LEU A N 1
ATOM 2034 C CA . LEU A 1 267 ? -4.165 3.192 27.668 1.00 91.69 267 LEU A CA 1
ATOM 2035 C C . LEU A 1 267 ? -4.880 2.232 28.622 1.00 91.69 267 LEU A C 1
ATOM 2037 O O . LEU A 1 267 ? -4.367 1.149 28.887 1.00 91.69 267 LEU A O 1
ATOM 2041 N N . ASP A 1 268 ? -6.065 2.613 29.104 1.00 91.12 268 ASP A N 1
ATOM 2042 C CA . ASP A 1 268 ? -6.866 1.763 29.987 1.00 91.12 268 ASP A CA 1
ATOM 2043 C C . ASP A 1 268 ? -7.291 0.463 29.273 1.00 91.12 268 ASP A C 1
ATOM 2045 O O . ASP A 1 268 ? -7.286 -0.604 29.880 1.00 91.12 268 ASP A O 1
ATOM 2049 N N . ALA A 1 269 ? -7.610 0.525 27.975 1.00 90.62 269 ALA A N 1
ATOM 2050 C CA . ALA A 1 269 ? -8.053 -0.637 27.202 1.00 90.62 269 ALA A CA 1
ATOM 2051 C C . ALA A 1 269 ? -6.915 -1.573 26.745 1.00 90.62 269 ALA A C 1
ATOM 2053 O O . ALA A 1 269 ? -7.178 -2.727 26.400 1.00 90.62 269 ALA A O 1
ATOM 2054 N N . GLU A 1 270 ? -5.663 -1.105 26.688 1.00 87.31 270 GLU A N 1
ATOM 2055 C CA . GLU A 1 270 ? -4.538 -1.855 26.099 1.00 87.31 270 GLU A CA 1
ATOM 2056 C C . GLU A 1 270 ? -4.216 -3.162 26.841 1.00 87.31 270 GLU A C 1
ATOM 2058 O O . GLU A 1 270 ? -3.766 -4.139 26.221 1.00 87.31 270 GLU A O 1
ATOM 2063 N N . GLU A 1 271 ? -4.441 -3.178 28.159 1.00 83.75 271 GLU A N 1
ATOM 2064 C CA . GLU A 1 271 ? -4.212 -4.345 29.018 1.00 83.75 271 GLU A CA 1
ATOM 2065 C C . GLU A 1 271 ? -5.329 -5.394 28.901 1.00 83.75 271 GLU A C 1
ATOM 2067 O O . GLU A 1 271 ? -5.066 -6.585 29.090 1.00 83.75 271 GLU A O 1
ATOM 2072 N N . ASP A 1 272 ? -6.543 -4.965 28.550 1.00 84.44 272 ASP A N 1
ATOM 2073 C CA . ASP A 1 272 ? -7.758 -5.772 28.678 1.00 84.44 272 ASP A CA 1
ATOM 2074 C C . ASP A 1 272 ? -8.274 -6.343 27.346 1.00 84.44 272 ASP A C 1
ATOM 2076 O O . ASP A 1 272 ? -9.017 -7.322 27.369 1.00 84.44 272 ASP A O 1
ATOM 2080 N N . ALA A 1 273 ? -7.875 -5.790 26.191 1.00 91.06 273 ALA A N 1
ATOM 2081 C CA . ALA A 1 273 ? -8.400 -6.195 24.883 1.00 91.06 273 ALA A CA 1
ATOM 2082 C C . ALA A 1 273 ? -7.321 -6.474 23.823 1.00 91.06 273 ALA A C 1
ATOM 2084 O O . ALA A 1 273 ? -6.244 -5.874 23.794 1.00 91.06 273 ALA A O 1
ATOM 2085 N N . GLY A 1 274 ? -7.641 -7.382 22.894 1.00 93.56 274 GLY A N 1
ATOM 2086 C CA . GLY A 1 274 ? -6.795 -7.684 21.737 1.00 93.56 274 GLY A CA 1
ATOM 2087 C C . GLY A 1 274 ? -6.910 -6.647 20.616 1.00 93.56 274 GLY A C 1
ATOM 2088 O O . GLY A 1 274 ? -5.942 -6.433 19.886 1.00 93.56 274 GLY A O 1
ATOM 2089 N N . ALA A 1 275 ? -8.068 -5.999 20.491 1.00 96.62 275 ALA A N 1
ATOM 2090 C CA . ALA A 1 275 ? -8.355 -4.942 19.526 1.00 96.62 275 ALA A CA 1
ATOM 2091 C C . ALA A 1 275 ? -9.161 -3.809 20.180 1.00 96.62 275 ALA A C 1
ATOM 2093 O O . ALA A 1 275 ? -9.988 -4.053 21.059 1.00 96.62 275 ALA A O 1
ATOM 2094 N N . PHE A 1 276 ? -8.952 -2.574 19.723 1.00 96.94 276 PHE A N 1
ATOM 2095 C CA . PHE A 1 276 ? -9.700 -1.409 20.199 1.00 96.94 276 PHE A CA 1
ATOM 2096 C C . PHE A 1 276 ? -10.955 -1.180 19.371 1.00 96.94 276 PHE A C 1
ATOM 2098 O O . PHE A 1 276 ? -10.902 -1.266 18.146 1.00 96.94 276 PHE A O 1
ATOM 2105 N N . LYS A 1 277 ? -12.063 -0.823 20.018 1.00 96.88 277 LYS A N 1
ATOM 2106 C CA . LYS A 1 277 ? -13.308 -0.425 19.357 1.00 96.88 277 LYS A CA 1
ATOM 2107 C C . LYS A 1 277 ? -13.539 1.069 19.501 1.00 96.88 277 LYS A C 1
ATOM 2109 O O . LYS A 1 277 ? -14.025 1.522 20.532 1.00 96.88 277 LYS A O 1
ATOM 2114 N N . LEU A 1 278 ? -13.204 1.830 18.463 1.00 97.06 278 LEU A N 1
ATOM 2115 C CA . LEU A 1 278 ? -13.438 3.274 18.448 1.00 97.06 278 LEU A CA 1
ATOM 2116 C C . LEU A 1 278 ? -14.775 3.611 17.784 1.00 97.06 278 LEU A C 1
ATOM 2118 O O . LEU A 1 278 ? -15.109 3.058 16.731 1.00 97.06 278 LEU A O 1
ATOM 2122 N N . VAL A 1 279 ? -15.512 4.543 18.388 1.00 96.31 279 VAL A N 1
ATOM 2123 C CA . VAL A 1 279 ? -16.806 5.032 17.892 1.00 96.31 279 VAL A CA 1
ATOM 2124 C C . VAL A 1 279 ? -16.680 6.474 17.404 1.00 96.31 279 VAL A C 1
ATOM 2126 O O . VAL A 1 279 ? -16.158 7.336 18.113 1.00 96.31 279 VAL A O 1
ATOM 2129 N N . LEU A 1 280 ? -17.164 6.719 16.183 1.00 96.38 280 LEU A N 1
ATOM 2130 C CA . LEU A 1 280 ? -17.223 8.030 15.536 1.00 96.38 280 LEU A CA 1
ATOM 2131 C C . LEU A 1 280 ? -18.678 8.524 15.469 1.00 96.38 280 LEU A C 1
ATOM 2133 O O . LEU A 1 280 ? -19.485 8.000 14.696 1.00 96.38 280 LEU A O 1
ATOM 2137 N N . GLU A 1 281 ? -19.008 9.556 16.233 1.00 95.50 281 GLU A N 1
ATOM 2138 C CA . GLU A 1 281 ? -20.331 10.194 16.260 1.00 95.50 281 GLU A CA 1
ATOM 2139 C C . GLU A 1 281 ? -20.355 11.485 15.425 1.00 95.50 281 GLU A C 1
ATOM 2141 O O . GLU A 1 281 ? -21.382 11.880 14.877 1.00 95.50 281 GLU A O 1
ATOM 2146 N N . CYS A 1 282 ? -19.210 12.150 15.261 1.00 95.81 282 CYS A N 1
ATOM 2147 C CA . CYS A 1 282 ? -19.117 13.403 14.518 1.00 95.81 282 CYS A CA 1
ATOM 2148 C C . CYS A 1 282 ? -17.785 13.587 13.770 1.00 95.81 282 CYS A C 1
ATOM 2150 O O . CYS A 1 282 ? -16.852 12.795 13.876 1.00 95.81 282 CYS A O 1
ATOM 2152 N N . GLU A 1 283 ? -17.684 14.660 12.978 1.00 95.50 283 GLU A N 1
ATOM 2153 C CA . GLU A 1 283 ? -16.457 14.978 12.229 1.00 95.50 283 GLU A CA 1
ATOM 2154 C C . GLU A 1 283 ? -15.272 15.324 13.150 1.00 95.50 283 GLU A C 1
ATOM 2156 O O . GLU A 1 283 ? -14.122 15.048 12.798 1.00 95.50 283 GLU A O 1
ATOM 2161 N N . ASP A 1 284 ? -15.530 15.869 14.346 1.00 95.56 284 ASP A N 1
ATOM 2162 C CA . ASP A 1 284 ? -14.478 16.139 15.334 1.00 95.56 284 ASP A CA 1
ATOM 2163 C C . ASP A 1 284 ? -13.815 14.837 15.820 1.00 95.56 284 ASP A C 1
ATOM 2165 O O . ASP A 1 284 ? -12.608 14.822 16.076 1.00 95.56 284 ASP A O 1
ATOM 2169 N N . ASP A 1 285 ? -14.555 13.725 15.842 1.00 96.31 285 ASP A N 1
ATOM 2170 C CA . ASP A 1 285 ? -14.028 12.407 16.207 1.00 96.31 285 ASP A CA 1
ATOM 2171 C C . ASP A 1 285 ? -13.079 11.865 15.133 1.00 96.31 285 ASP A C 1
ATOM 2173 O O . ASP A 1 285 ? -12.058 11.254 15.442 1.00 96.31 285 ASP A O 1
ATOM 2177 N N . VAL A 1 286 ? -13.349 12.149 13.853 1.00 96.88 286 VAL A N 1
ATOM 2178 C CA . VAL A 1 286 ? -12.445 11.817 12.736 1.00 96.88 286 VAL A CA 1
ATOM 2179 C C . VAL A 1 286 ? -11.137 12.607 12.855 1.00 96.88 286 VAL A C 1
ATOM 2181 O O . VAL A 1 286 ? -10.049 12.080 12.601 1.00 96.88 286 VAL A O 1
ATOM 2184 N N . ILE A 1 287 ? -11.224 13.877 13.263 1.00 95.25 287 ILE A N 1
ATOM 2185 C CA . ILE A 1 287 ? -10.050 14.717 13.533 1.00 95.25 287 ILE A CA 1
ATOM 2186 C C . ILE A 1 287 ? -9.264 14.166 14.729 1.00 95.25 287 ILE A C 1
ATOM 2188 O O . ILE A 1 287 ? -8.031 14.112 14.675 1.00 95.25 287 ILE A O 1
ATOM 2192 N N . ALA A 1 288 ? -9.954 13.753 15.795 1.00 94.75 288 ALA A N 1
ATOM 2193 C CA . ALA A 1 288 ? -9.340 13.143 16.968 1.00 94.75 288 ALA A CA 1
ATOM 2194 C C . ALA A 1 288 ? -8.648 11.822 16.613 1.00 94.75 288 ALA A C 1
ATOM 2196 O O . ALA A 1 288 ? -7.486 11.640 16.976 1.00 94.75 288 ALA A O 1
ATOM 2197 N N . LEU A 1 289 ? -9.304 10.957 15.834 1.00 95.75 289 LEU A N 1
ATOM 2198 C CA . LEU A 1 289 ? -8.727 9.720 15.318 1.00 95.75 289 LEU A CA 1
ATOM 2199 C C . LEU A 1 289 ? -7.397 10.005 14.616 1.00 95.75 289 LEU A C 1
ATOM 2201 O O . LEU A 1 289 ? -6.368 9.495 15.049 1.00 95.75 289 LEU A O 1
ATOM 2205 N N . GLU A 1 290 ? -7.378 10.887 13.609 1.00 94.50 290 GLU A N 1
ATOM 2206 C CA . GLU A 1 290 ? -6.139 11.213 12.885 1.00 94.50 290 GLU A CA 1
ATOM 2207 C C . GLU A 1 290 ? -5.046 11.771 13.807 1.00 94.50 290 GLU A C 1
ATOM 2209 O O . GLU A 1 290 ? -3.855 11.484 13.651 1.00 94.50 290 GLU A O 1
ATOM 2214 N N . LYS A 1 291 ? -5.440 12.600 14.773 1.00 92.25 291 LYS A N 1
ATOM 2215 C CA . LYS A 1 291 ? -4.505 13.216 15.708 1.00 92.25 291 LYS A CA 1
ATOM 2216 C C . LYS A 1 291 ? -3.837 12.177 16.606 1.00 92.25 291 LYS A C 1
ATOM 2218 O O . LYS A 1 291 ? -2.634 12.292 16.821 1.00 92.25 291 LYS A O 1
ATOM 2223 N N . TYR A 1 292 ? -4.594 11.208 17.113 1.00 91.94 292 TYR A N 1
ATOM 2224 C CA . TYR A 1 292 ? -4.157 10.261 18.143 1.00 91.94 292 TYR A CA 1
ATOM 2225 C C . TYR A 1 292 ? -3.816 8.867 17.609 1.00 91.94 292 TYR A C 1
ATOM 2227 O O . TYR A 1 292 ? -3.479 7.986 18.390 1.00 91.94 292 TYR A O 1
ATOM 2235 N N . GLN A 1 293 ? -3.820 8.665 16.289 1.00 91.31 293 GLN A N 1
ATOM 2236 C CA . GLN A 1 293 ? -3.455 7.393 15.658 1.00 91.31 293 GLN A CA 1
ATOM 2237 C C . GLN A 1 293 ? -2.121 6.801 16.136 1.00 91.31 293 GLN A C 1
ATOM 2239 O O . GLN A 1 293 ? -1.990 5.587 16.181 1.00 91.31 293 GLN A O 1
ATOM 2244 N N . TYR A 1 294 ? -1.144 7.629 16.518 1.00 89.88 294 TYR A N 1
ATOM 2245 C CA . TYR A 1 294 ? 0.147 7.154 17.034 1.00 89.88 294 TYR A CA 1
ATOM 2246 C C . TYR A 1 294 ? 0.046 6.410 18.379 1.00 89.88 294 TYR A C 1
ATOM 2248 O O . TYR A 1 294 ? 0.998 5.741 18.764 1.00 89.88 294 TYR A O 1
ATOM 2256 N N . MET A 1 295 ? -1.078 6.542 19.094 1.00 92.69 295 MET A N 1
ATOM 2257 C CA . MET A 1 295 ? -1.377 5.823 20.340 1.00 92.69 295 MET A CA 1
ATOM 2258 C C . MET A 1 295 ? -2.100 4.495 20.095 1.00 92.69 295 MET A C 1
ATOM 2260 O O . MET A 1 295 ? -2.290 3.717 21.026 1.00 92.69 295 MET A O 1
ATOM 2264 N N . ILE A 1 296 ? -2.544 4.231 18.864 1.00 92.81 296 ILE A N 1
ATOM 2265 C CA . ILE A 1 296 ? -3.253 2.999 18.521 1.00 92.81 296 ILE A CA 1
ATOM 2266 C C . ILE A 1 296 ? -2.211 1.889 18.363 1.00 92.81 296 ILE A C 1
ATOM 2268 O O . ILE A 1 296 ? -1.639 1.712 17.295 1.00 92.81 296 ILE A O 1
ATOM 2272 N N . ALA A 1 297 ? -1.957 1.163 19.451 1.00 91.69 297 ALA A N 1
ATOM 2273 C CA . ALA A 1 297 ? -0.988 0.063 19.512 1.00 91.69 297 ALA A CA 1
ATOM 2274 C C . ALA A 1 297 ? -1.610 -1.328 19.269 1.00 91.69 297 ALA A C 1
ATOM 2276 O O . ALA A 1 297 ? -0.939 -2.355 19.395 1.00 91.69 297 ALA A O 1
ATOM 2277 N N . ARG A 1 298 ? -2.908 -1.377 18.953 1.00 95.56 298 ARG A N 1
ATOM 2278 C CA . ARG A 1 298 ? -3.685 -2.596 18.695 1.00 95.56 298 ARG A CA 1
ATOM 2279 C C . ARG A 1 298 ? -4.474 -2.454 17.392 1.00 95.56 298 ARG A C 1
ATOM 2281 O O . ARG A 1 298 ? -4.766 -1.329 16.982 1.00 95.56 298 ARG A O 1
ATOM 2288 N N . PRO A 1 299 ? -4.882 -3.568 16.763 1.00 96.88 299 PRO A N 1
ATOM 2289 C CA . PRO A 1 299 ? -5.854 -3.559 15.675 1.00 96.88 299 PRO A CA 1
ATOM 2290 C C . PRO A 1 299 ? -7.099 -2.758 16.043 1.00 96.88 299 PRO A C 1
ATOM 2292 O O . PRO A 1 299 ? -7.579 -2.817 17.176 1.00 96.88 299 PRO A O 1
ATOM 2295 N N . LEU A 1 300 ? -7.621 -2.017 15.072 1.00 97.31 300 LEU A N 1
ATOM 2296 C CA . LEU A 1 300 ? -8.695 -1.063 15.298 1.00 97.31 300 LEU A CA 1
ATOM 2297 C C . LEU A 1 300 ? -10.000 -1.544 14.665 1.00 97.31 300 LEU A C 1
ATOM 2299 O O . LEU A 1 300 ? -10.112 -1.583 13.444 1.00 97.31 300 LEU A O 1
ATOM 2303 N N . CYS A 1 301 ? -11.009 -1.833 15.477 1.00 97.56 301 CYS A N 1
ATOM 2304 C CA . CYS A 1 301 ? -12.402 -1.902 15.056 1.00 97.56 301 CYS A CA 1
ATOM 2305 C C . CYS A 1 301 ? -12.989 -0.483 14.995 1.00 97.56 301 CYS A C 1
ATOM 2307 O O . CYS A 1 301 ? -12.937 0.255 15.981 1.00 97.56 301 CYS A O 1
ATOM 2309 N N . LEU A 1 302 ? -13.530 -0.094 13.836 1.00 97.25 302 LEU A N 1
ATOM 2310 C CA . LEU A 1 302 ? -14.167 1.212 13.642 1.00 97.25 302 LEU A CA 1
ATOM 2311 C C . LEU A 1 302 ? -15.683 1.075 13.553 1.00 97.25 302 LEU A C 1
ATOM 2313 O O . LEU A 1 302 ? -16.218 0.375 12.692 1.00 97.25 302 LEU A O 1
ATOM 2317 N N . CYS A 1 303 ? -16.364 1.824 14.409 1.00 95.38 303 CYS A N 1
ATOM 2318 C CA . CYS A 1 303 ? -17.807 2.007 14.410 1.00 95.38 303 CYS A CA 1
ATOM 2319 C C . CYS A 1 303 ? -18.135 3.482 14.173 1.00 95.38 303 CYS A C 1
ATOM 2321 O O . CYS A 1 303 ? -17.368 4.363 14.561 1.00 95.38 303 CYS A O 1
ATOM 2323 N N . ALA A 1 304 ? -19.267 3.767 13.530 1.00 95.69 304 ALA A N 1
ATOM 2324 C CA . ALA A 1 304 ? -19.680 5.145 13.297 1.00 95.69 304 ALA A CA 1
ATOM 2325 C C . ALA A 1 304 ? -21.200 5.297 13.196 1.00 95.69 304 ALA A C 1
ATOM 2327 O O . ALA A 1 304 ? -21.883 4.388 12.717 1.00 95.69 304 ALA A O 1
ATOM 2328 N N . GLU A 1 305 ? -21.703 6.484 13.549 1.00 93.88 305 GLU A N 1
ATOM 2329 C CA . GLU A 1 305 ? -23.135 6.819 13.507 1.00 93.88 305 GLU A CA 1
ATOM 2330 C C . GLU A 1 305 ? -23.715 6.808 12.084 1.00 93.88 305 GLU A C 1
ATOM 2332 O O . GLU A 1 305 ? -24.910 6.591 11.877 1.00 93.88 305 GLU A O 1
ATOM 2337 N N . SER A 1 306 ? -22.866 6.991 11.072 1.00 95.06 306 SER A N 1
ATOM 2338 C CA . SER A 1 306 ? -23.268 6.938 9.668 1.00 95.06 306 SER A CA 1
ATOM 2339 C C . SER A 1 306 ? -22.202 6.303 8.779 1.00 95.06 306 SER A C 1
ATOM 2341 O O . SER A 1 306 ? -21.011 6.326 9.091 1.00 95.06 306 SER A O 1
ATOM 2343 N N . ALA A 1 307 ? -22.634 5.791 7.624 1.00 95.69 307 ALA A N 1
ATOM 2344 C CA . ALA A 1 307 ? -21.744 5.311 6.568 1.00 95.69 307 ALA A CA 1
ATOM 2345 C C . ALA A 1 307 ? -20.732 6.380 6.119 1.00 95.69 307 ALA A C 1
ATOM 2347 O O . ALA A 1 307 ? -19.569 6.062 5.877 1.00 95.69 307 ALA A O 1
ATOM 2348 N N . ASP A 1 308 ? -21.160 7.646 6.054 1.00 96.31 308 ASP A N 1
ATOM 2349 C CA . ASP A 1 308 ? -20.298 8.764 5.668 1.00 96.31 308 ASP A CA 1
ATOM 2350 C C . ASP A 1 308 ? -19.185 8.986 6.703 1.00 96.31 308 ASP A C 1
ATOM 2352 O O . ASP A 1 308 ? -18.023 9.146 6.327 1.00 96.31 308 ASP A O 1
ATOM 2356 N N . LEU A 1 309 ? -19.505 8.945 8.003 1.00 96.94 309 LEU A N 1
ATOM 2357 C CA . LEU A 1 309 ? -18.502 9.035 9.073 1.00 96.94 309 LEU A CA 1
ATOM 2358 C C . LEU A 1 309 ? -17.561 7.828 9.078 1.00 96.94 309 LEU A C 1
ATOM 2360 O O . LEU A 1 309 ? -16.353 7.999 9.243 1.00 96.94 309 LEU A O 1
ATOM 2364 N N . LEU A 1 310 ? -18.082 6.622 8.832 1.00 97.75 310 LEU A N 1
ATOM 2365 C CA . LEU A 1 310 ? -17.255 5.423 8.712 1.00 97.75 310 LEU A CA 1
ATOM 2366 C C . LEU A 1 310 ? -16.265 5.553 7.546 1.00 97.75 310 LEU A C 1
ATOM 2368 O O . LEU A 1 310 ? -15.070 5.323 7.722 1.00 97.75 310 LEU A O 1
ATOM 2372 N N . GLU A 1 311 ? -16.725 5.982 6.367 1.00 98.19 311 GLU A N 1
ATOM 2373 C CA . GLU A 1 311 ? -15.852 6.223 5.212 1.00 98.19 311 GLU A CA 1
ATOM 2374 C C . GLU A 1 311 ? -14.799 7.300 5.518 1.00 98.19 311 GLU A C 1
ATOM 2376 O O . GLU A 1 311 ? -13.637 7.166 5.127 1.00 98.19 311 GLU A O 1
ATOM 2381 N N . GLN A 1 312 ? -15.173 8.360 6.235 1.00 98.06 312 GLN A N 1
ATOM 2382 C CA . GLN A 1 312 ? -14.241 9.397 6.676 1.00 98.06 312 GLN A CA 1
ATOM 2383 C C . GLN A 1 312 ? -13.167 8.854 7.630 1.00 98.06 312 GLN A C 1
ATOM 2385 O O . GLN A 1 312 ? -11.980 9.118 7.411 1.00 98.06 312 GLN A O 1
ATOM 2390 N N . GLY A 1 313 ? -13.553 8.042 8.617 1.00 97.94 313 GLY A N 1
ATOM 2391 C CA . GLY A 1 313 ? -12.634 7.341 9.518 1.00 97.94 313 GLY A CA 1
ATOM 2392 C C . GLY A 1 313 ? -11.661 6.436 8.760 1.00 97.94 313 GLY A C 1
ATOM 2393 O O . GLY A 1 313 ? -10.449 6.515 8.951 1.00 97.94 313 GLY A O 1
ATOM 2394 N N . LEU A 1 314 ? -12.167 5.655 7.804 1.00 98.25 314 LEU A N 1
ATOM 2395 C CA . LEU A 1 314 ? -11.354 4.775 6.957 1.00 98.25 314 LEU A CA 1
ATOM 2396 C C . LEU A 1 314 ? -10.411 5.534 6.018 1.00 98.25 314 LEU A C 1
ATOM 2398 O O . LEU A 1 314 ? -9.348 5.025 5.655 1.00 98.25 314 LEU A O 1
ATOM 2402 N N . ARG A 1 315 ? -10.757 6.761 5.615 1.00 97.81 315 ARG A N 1
ATOM 2403 C CA . ARG A 1 315 ? -9.850 7.619 4.840 1.00 97.81 315 ARG A CA 1
ATOM 2404 C C . ARG A 1 315 ? -8.650 8.052 5.673 1.00 97.81 315 ARG A C 1
ATOM 2406 O O . ARG A 1 315 ? -7.540 7.994 5.146 1.00 97.81 315 ARG A O 1
ATOM 2413 N N . VAL A 1 316 ? -8.861 8.481 6.919 1.00 97.12 316 VAL A N 1
ATOM 2414 C CA . VAL A 1 316 ? -7.785 9.018 7.775 1.00 97.12 316 VAL A CA 1
ATOM 2415 C C . VAL A 1 316 ? -6.961 7.921 8.442 1.00 97.12 316 VAL A C 1
ATOM 2417 O O . VAL A 1 316 ? -5.747 8.060 8.555 1.00 97.12 316 VAL A O 1
ATOM 2420 N N . TYR A 1 317 ? -7.588 6.800 8.803 1.00 97.75 317 TYR A N 1
ATOM 2421 C CA . TYR A 1 317 ? -6.898 5.688 9.436 1.00 97.75 317 TYR A CA 1
ATOM 2422 C C . TYR A 1 317 ? -5.919 5.014 8.470 1.00 97.75 317 TYR A C 1
ATOM 2424 O O . TYR A 1 317 ? -6.301 4.600 7.381 1.00 97.75 317 TYR A O 1
ATOM 2432 N N . ALA A 1 318 ? -4.649 4.911 8.858 1.00 95.94 318 ALA A N 1
ATOM 2433 C CA . ALA A 1 318 ? -3.566 4.432 8.000 1.00 95.94 318 ALA A CA 1
ATOM 2434 C C . ALA A 1 318 ? -3.436 2.898 7.976 1.00 95.94 318 ALA A C 1
ATOM 2436 O O . ALA A 1 318 ? -2.784 2.363 7.080 1.00 95.94 318 ALA A O 1
ATOM 2437 N N . GLY A 1 319 ? -4.059 2.203 8.930 1.00 97.19 319 GLY A N 1
ATOM 2438 C CA . GLY A 1 319 ? -4.088 0.745 9.009 1.00 97.19 319 GLY A CA 1
ATOM 2439 C C . GLY A 1 319 ? -5.231 0.105 8.217 1.00 97.19 319 GLY A C 1
ATOM 2440 O O . GLY A 1 319 ? -5.822 0.716 7.317 1.00 97.19 319 GLY A O 1
ATOM 2441 N N . LEU A 1 320 ? -5.549 -1.140 8.579 1.00 97.81 320 LEU A N 1
ATOM 2442 C CA . LEU A 1 320 ? -6.747 -1.853 8.130 1.00 97.81 320 LEU A CA 1
ATOM 2443 C C . LEU A 1 320 ? -7.723 -1.978 9.291 1.00 97.81 320 LEU A C 1
ATOM 2445 O O . LEU A 1 320 ? -7.443 -2.665 10.270 1.00 97.81 320 LEU A O 1
ATOM 2449 N N . ALA A 1 321 ? -8.862 -1.304 9.177 1.00 97.81 321 ALA A N 1
ATOM 2450 C CA . ALA A 1 321 ? -9.865 -1.352 10.225 1.00 97.81 321 ALA A CA 1
ATOM 2451 C C . ALA A 1 321 ? -10.661 -2.661 10.178 1.00 97.81 321 ALA A C 1
ATOM 2453 O O . ALA A 1 321 ? -10.957 -3.192 9.102 1.00 97.81 321 ALA A O 1
ATOM 2454 N N . LEU A 1 322 ? -11.039 -3.137 11.357 1.00 97.81 322 LEU A N 1
ATOM 2455 C CA . LEU A 1 322 ? -11.985 -4.218 11.570 1.00 97.81 322 LEU A CA 1
ATOM 2456 C C . LEU A 1 322 ? -13.414 -3.656 11.615 1.00 97.81 322 LEU A C 1
ATOM 2458 O O . LEU A 1 322 ? -13.632 -2.494 11.968 1.00 97.81 322 LEU A O 1
ATOM 2462 N N . TYR A 1 323 ? -14.385 -4.495 11.282 1.00 96.62 323 TYR A N 1
ATOM 2463 C CA . TYR A 1 323 ? -15.808 -4.219 11.416 1.00 96.62 323 TYR A CA 1
ATOM 2464 C C . TYR A 1 323 ? -16.505 -5.443 12.004 1.00 96.62 323 TYR A C 1
ATOM 2466 O O . TYR A 1 323 ? -16.556 -6.500 11.373 1.00 96.62 323 TYR A O 1
ATOM 2474 N N . ASP A 1 324 ? -17.037 -5.280 13.213 1.00 94.31 324 ASP A N 1
ATOM 2475 C CA . ASP A 1 324 ? -17.652 -6.353 14.005 1.00 94.31 324 ASP A CA 1
ATOM 2476 C C . ASP A 1 324 ? -19.171 -6.499 13.785 1.00 94.31 324 ASP A C 1
ATOM 2478 O O . ASP A 1 324 ? -19.807 -7.379 14.361 1.00 94.31 324 ASP A O 1
ATOM 2482 N N . GLY A 1 325 ? -19.772 -5.634 12.960 1.00 92.25 325 GLY A N 1
ATOM 2483 C CA . GLY A 1 325 ? -21.202 -5.668 12.652 1.00 92.25 325 GLY A CA 1
ATOM 2484 C C . GLY A 1 325 ? -22.127 -5.063 13.712 1.00 92.25 325 GLY A C 1
ATOM 2485 O O . GLY A 1 325 ? -23.340 -5.102 13.518 1.00 92.25 325 GLY A O 1
ATOM 2486 N N . THR A 1 326 ? -21.605 -4.478 14.798 1.00 89.50 326 THR A N 1
ATOM 2487 C CA . THR A 1 326 ? -22.434 -3.882 15.868 1.00 89.50 326 THR A CA 1
ATOM 2488 C C . THR A 1 326 ? -23.266 -2.703 15.364 1.00 89.50 326 THR A C 1
ATOM 2490 O O . THR A 1 326 ? -24.438 -2.571 15.710 1.00 89.50 326 THR A O 1
ATOM 2493 N N . TRP A 1 327 ? -22.670 -1.853 14.526 1.00 91.75 327 TRP A N 1
ATOM 2494 C CA . TRP A 1 327 ? -23.337 -0.705 13.914 1.00 91.75 327 TRP A CA 1
ATOM 2495 C C . TRP A 1 327 ? -23.794 -1.074 12.506 1.00 91.75 327 TRP A C 1
ATOM 2497 O O . TRP A 1 327 ? -22.995 -0.987 11.574 1.00 91.75 327 TRP A O 1
ATOM 2507 N N . GLU A 1 328 ? -25.049 -1.518 12.357 1.00 89.88 328 GLU A N 1
ATOM 2508 C CA . GLU A 1 328 ? -25.602 -2.010 11.084 1.00 89.88 328 GLU A CA 1
ATOM 2509 C C . GLU A 1 328 ? -25.384 -1.014 9.931 1.00 89.88 328 GLU A C 1
ATOM 2511 O O . GLU A 1 328 ? -25.794 0.145 9.994 1.00 89.88 328 GLU A O 1
ATOM 2516 N N . GLN A 1 329 ? -24.769 -1.493 8.848 1.00 92.12 329 GLN A N 1
ATOM 2517 C CA . GLN A 1 329 ? -24.604 -0.756 7.596 1.00 92.12 329 GLN A CA 1
ATOM 2518 C C . GLN A 1 329 ? -25.215 -1.549 6.432 1.00 92.12 329 GLN A C 1
ATOM 2520 O O . GLN A 1 329 ? -25.245 -2.783 6.477 1.00 92.12 329 GLN A O 1
ATOM 2525 N N . PRO A 1 330 ? -25.683 -0.879 5.364 1.00 93.75 330 PRO A N 1
ATOM 2526 C CA . PRO A 1 330 ? -26.103 -1.562 4.147 1.00 93.75 330 PRO A CA 1
ATOM 2527 C C . PRO A 1 330 ? -24.978 -2.432 3.560 1.00 93.75 330 PRO A C 1
ATOM 2529 O O . PRO A 1 330 ? -23.816 -2.031 3.518 1.00 93.75 330 PRO A O 1
ATOM 2532 N N . GLU A 1 331 ? -25.321 -3.626 3.076 1.00 94.69 331 GLU A N 1
ATOM 2533 C CA . GLU A 1 331 ? -24.341 -4.607 2.581 1.00 94.69 331 GLU A CA 1
ATOM 2534 C C . GLU A 1 331 ? -23.540 -4.102 1.365 1.00 94.69 331 GLU A C 1
ATOM 2536 O O . GLU A 1 331 ? -22.357 -4.402 1.221 1.00 94.69 331 GLU A O 1
ATOM 2541 N N . ASP A 1 332 ? -24.158 -3.300 0.497 1.00 96.31 332 ASP A N 1
ATOM 2542 C CA . ASP A 1 332 ? -23.501 -2.664 -0.648 1.00 96.31 332 ASP A CA 1
ATOM 2543 C C . ASP A 1 332 ? -22.490 -1.591 -0.221 1.00 96.31 332 ASP A C 1
ATOM 2545 O O . ASP A 1 332 ? -21.413 -1.492 -0.815 1.00 96.31 332 ASP A O 1
ATOM 2549 N N . VAL A 1 333 ? -22.799 -0.840 0.841 1.00 96.44 333 VAL A N 1
ATOM 2550 C CA . VAL A 1 333 ? -21.862 0.098 1.473 1.00 96.44 333 VAL A CA 1
ATOM 2551 C C . VAL A 1 333 ? -20.674 -0.664 2.050 1.00 96.44 333 VAL A C 1
ATOM 2553 O O . VAL A 1 333 ? -19.535 -0.322 1.741 1.00 96.44 333 VAL A O 1
ATOM 2556 N N . LEU A 1 334 ? -20.911 -1.727 2.826 1.00 96.38 334 LEU A N 1
ATOM 2557 C CA . LEU A 1 334 ? -19.829 -2.538 3.393 1.00 96.38 334 LEU A CA 1
ATOM 2558 C C . LEU A 1 334 ? -18.925 -3.110 2.303 1.00 96.38 334 LEU A C 1
ATOM 2560 O O . LEU A 1 334 ? -17.709 -2.962 2.389 1.00 96.38 334 LEU A O 1
ATOM 2564 N N . HIS A 1 335 ? -19.502 -3.672 1.240 1.00 96.12 335 HIS A N 1
ATOM 2565 C CA . HIS A 1 335 ? -18.731 -4.204 0.120 1.00 96.12 335 HIS A CA 1
ATOM 2566 C C . HIS A 1 335 ? -17.833 -3.146 -0.537 1.00 96.12 335 HIS A C 1
ATOM 2568 O O . HIS A 1 335 ? -16.668 -3.409 -0.848 1.00 96.12 335 HIS A O 1
ATOM 2574 N N . TYR A 1 336 ? -18.354 -1.931 -0.719 1.00 96.69 336 TYR A N 1
ATOM 2575 C CA . TYR A 1 336 ? -17.574 -0.802 -1.218 1.00 96.69 336 TYR A CA 1
ATOM 2576 C C . TYR A 1 336 ? -16.430 -0.425 -0.263 1.00 96.69 336 TYR A C 1
ATOM 2578 O O . TYR A 1 336 ? -15.304 -0.202 -0.717 1.00 96.69 336 TYR A O 1
ATOM 2586 N N . LEU A 1 337 ? -16.679 -0.395 1.050 1.00 97.62 337 LEU A N 1
ATOM 2587 C CA . LEU A 1 337 ? -15.659 -0.061 2.046 1.00 97.62 337 LEU A CA 1
ATOM 2588 C C . LEU A 1 337 ? -14.559 -1.128 2.139 1.00 97.62 337 LEU A C 1
ATOM 2590 O O . LEU A 1 337 ? -13.379 -0.778 2.224 1.00 97.62 337 LEU A O 1
ATOM 2594 N N . GLU A 1 338 ? -14.916 -2.412 2.045 1.00 96.69 338 GLU A N 1
ATOM 2595 C CA . GLU A 1 338 ? -13.956 -3.516 1.944 1.00 96.69 338 GLU A CA 1
ATOM 2596 C C . GLU A 1 338 ? -13.058 -3.338 0.715 1.00 96.69 338 GLU A C 1
ATOM 2598 O O . GLU A 1 338 ? -11.836 -3.422 0.824 1.00 96.69 338 GLU A O 1
ATOM 2603 N N . GLN A 1 339 ? -13.650 -3.077 -0.456 1.00 94.75 339 GLN A N 1
ATOM 2604 C CA . GLN A 1 339 ? -12.914 -2.954 -1.719 1.00 94.75 339 GLN A CA 1
ATOM 2605 C C . GLN A 1 339 ? -11.986 -1.749 -1.762 1.00 94.75 339 GLN A C 1
ATOM 2607 O O . GLN A 1 339 ? -10.887 -1.832 -2.308 1.00 94.75 339 GLN A O 1
ATOM 2612 N N . LYS A 1 340 ? -12.439 -0.618 -1.227 1.00 96.25 340 LYS A N 1
ATOM 2613 C CA . LYS A 1 340 ? -11.736 0.651 -1.385 1.00 96.25 340 LYS A CA 1
ATOM 2614 C C . LYS A 1 340 ? -10.743 0.936 -0.268 1.00 96.25 340 LYS A C 1
ATOM 2616 O O . LYS A 1 340 ? -9.678 1.485 -0.534 1.00 96.25 340 LYS A O 1
ATOM 2621 N N . TYR A 1 341 ? -11.097 0.595 0.967 1.00 97.81 341 TYR A N 1
ATOM 2622 C CA . TYR A 1 341 ? -10.307 0.926 2.155 1.00 97.81 341 TYR A CA 1
ATOM 2623 C C . TYR A 1 341 ? -9.686 -0.295 2.821 1.00 97.81 341 TYR A C 1
ATOM 2625 O O . TYR A 1 341 ? -8.950 -0.140 3.793 1.00 97.81 341 TYR A O 1
ATOM 2633 N N . GLY A 1 342 ? -9.957 -1.495 2.302 1.00 96.56 342 GLY A N 1
ATOM 2634 C CA . GLY A 1 342 ? -9.453 -2.729 2.881 1.00 96.56 342 GLY A CA 1
ATOM 2635 C C . GLY A 1 342 ? -10.123 -3.091 4.204 1.00 96.56 342 GLY A C 1
ATOM 2636 O O . GLY A 1 342 ? -9.513 -3.824 4.978 1.00 96.56 342 GLY A O 1
ATOM 2637 N N . LEU A 1 343 ? -11.338 -2.582 4.469 1.00 97.81 343 LEU A N 1
ATOM 2638 C CA . LEU A 1 343 ? -12.107 -2.917 5.671 1.00 97.81 343 LEU A CA 1
ATOM 2639 C C . LEU A 1 343 ? -12.189 -4.442 5.837 1.00 97.81 343 LEU A C 1
ATOM 2641 O O . LEU A 1 343 ? -12.452 -5.167 4.873 1.00 97.81 343 LEU A O 1
ATOM 2645 N N . ILE A 1 344 ? -11.948 -4.924 7.052 1.00 96.38 344 ILE A N 1
ATOM 2646 C CA . ILE A 1 344 ? -11.961 -6.346 7.388 1.00 96.38 344 ILE A CA 1
ATOM 2647 C C . ILE A 1 344 ? -13.217 -6.633 8.203 1.00 96.38 344 ILE A C 1
ATOM 2649 O O . ILE A 1 344 ? -13.347 -6.178 9.333 1.00 96.38 344 ILE A O 1
ATOM 2653 N N . ARG A 1 345 ? -14.139 -7.411 7.641 1.00 93.62 345 ARG A N 1
ATOM 2654 C CA . ARG A 1 345 ? -15.299 -7.922 8.380 1.00 93.62 345 ARG A CA 1
ATOM 2655 C C . ARG A 1 345 ? -14.895 -9.165 9.169 1.00 93.62 345 ARG A C 1
ATOM 2657 O O . ARG A 1 345 ? -14.239 -10.038 8.594 1.00 93.62 345 ARG A O 1
ATOM 2664 N N . LEU A 1 346 ? -15.264 -9.206 10.447 1.00 91.06 346 LEU A N 1
ATOM 2665 C CA . LEU A 1 346 ? -15.025 -10.343 11.343 1.00 91.06 346 LEU A CA 1
ATOM 2666 C C . LEU A 1 346 ? -16.157 -11.374 11.296 1.00 91.06 346 LEU A C 1
ATOM 2668 O O . LEU A 1 346 ? -17.317 -10.975 11.029 1.00 91.06 346 LEU A O 1
#

InterPro domains:
  IPR036589 Homocysteine-binding domain superfamily [G3DSA:3.20.20.330] (68-222)
  IPR036589 Homocysteine-binding domain superfamily [SSF82282] (78-185)

Secondary structure (DSSP, 8-state):
--PPPPPTTSPPEEEE-SGGGHHHHHH-GGGEEEEE-SSHHHHHHHHHHTTT--EEEEEEPPPPPPTTTSPSPHHHHHHHHHHHHHGGG--TT-SEEEEE--SSHHHHHHHHHHHHTT--SEEEEEEEE-STTSB-TTS-BHHHHHHHHTTTTEEEEEEEESSHHHHHHHHHHHTTT--SEEEEE--HHHHHTT--EESEEEEEPPTT--HHHHHHHHHT---EE------TTSEE---SSS--EE-TT--EEEEEE-STTHHHHHHHHHTT-SEEEEEE-SHHHHHHHHHHGGG--S-EEEEESSHHHHHHHHHH--S--EE-SSS---HHHHHHHHHHH--EE-

Sequence (346 aa):
MDIPLCQNSHKPQLMLTGPEALPLYRSRPECFAGALAPDGTTCAKWAEALDGLPVGLPLDCPPVPDRETCERPLTMRYISLCKQAFRPLLHDGAAFYYLRGAQTFAALRAAVLALGDLTGRTVIAELLIEDDEGHMVDGTDVRAAVGVLQRIGVTTVILTAHEPESITEALDMAAPYARLSLGVSVHSAWLRAQTTLYNTEVFLPVEHDDEARLLQAIDAHTGGRLVPRDHDDFILAPDGTNVHFIDPTIDISDEIECGPRLEEALLDAEEDAGAFKLVLECEDDVIALEKYQYMIARPLCLCAESADLLEQGLRVYAGLALYDGTWEQPEDVLHYLEQKYGLIRL

Organism: NCBI:txid2763013

Radius of gyration: 20.67 Å; chains: 1; bounding box: 54×45×60 Å